Protein AF-Q5P823-F1 (afdb_monomer_lite)

Secondary structure (DSSP, 8-state):
-PPPPPTTTHHHHHHHHTT-HHHHHHHHHHHHHHHHHHHHHHHHHHHHHHHHHHHHHHHHHHHHHHT--S---TTEEEHHHHHHHHHHHHHHTTSSS-TT----HHHHHHHHHHHHHHHHHHHHHHHHHHHHTTSS-EEETTT--B-TT-----HHHHHHHHHHH-S-TTSHHHHHHHHHHHHHHHHHHHHT-SS-TTEEEEHHHHHHHHHHTTSS-TTHHHHHHHHHHHHHHHHHHHHHHTTS--GGGS-----------------------PPPP-HHHHHHHHHHHHHHHTT--GGGPPPPPTTSPPHHHHHHHHS-S-HHHHHHHHHHHHHHTSS---

Foldseek 3Di:
DDDDDDPPVVPVVVVVCVVCVPVVVVVVVVVVVVVVVVVVVVVVVVLVVVLVVLVVVLVVLLLVLLPPVPPQDVQKAFPSNLLQLLLLVQLPVVPPDDPPPPDDPSVNSVSSSLSSLVSSLVSQVVVVVCCQVPLFFKAFRPPRDTPNDPPAPDSVVVVVLNVLQPDDCPDPVNVVSVVVSVVVVVCVVVVQNGRHSRIMTRNQSVQVSCVVVVSDHRCPSVVSSVVSNVVNVVVVVVVVVVVDDDPVVPDDDDDDDDDDDDDDDDDDPDDPPPDDPDVLVVLLVLLVVLCVVVVHDQLDFDDDPPPDDGSLRVSVVVDPDDPVSSVVSVVVCCVVSVGDDD

Organism: Aromatoleum aromaticum (strain DSM 19018 / LMG 30748 / EbN1) (NCBI:txid76114)

Structure (mmCIF, N/CA/C/O backbone):
data_AF-Q5P823-F1
#
_entry.id   AF-Q5P823-F1
#
loop_
_atom_site.group_PDB
_atom_site.id
_atom_site.type_symbol
_atom_site.label_atom_id
_atom_site.label_alt_id
_atom_site.label_comp_id
_atom_site.label_asym_id
_atom_site.label_entity_id
_atom_site.label_seq_id
_atom_site.pdbx_PDB_ins_code
_atom_site.Cartn_x
_atom_site.Cartn_y
_atom_site.Cartn_z
_atom_site.occupancy
_atom_site.B_iso_or_equiv
_atom_site.auth_seq_id
_atom_site.auth_comp_id
_atom_site.auth_asym_id
_atom_site.auth_atom_id
_atom_site.pdbx_PDB_model_num
ATOM 1 N N . MET A 1 1 ? 28.200 -7.682 -24.062 1.00 33.81 1 MET A N 1
ATOM 2 C CA . MET A 1 1 ? 29.613 -7.667 -23.623 1.00 33.81 1 MET A CA 1
ATOM 3 C C . MET A 1 1 ? 30.456 -7.112 -24.766 1.00 33.81 1 MET A C 1
ATOM 5 O O . MET A 1 1 ? 30.566 -7.806 -25.773 1.00 33.81 1 MET A O 1
ATOM 9 N N . PRO A 1 2 ? 30.967 -5.871 -24.697 1.00 38.41 2 PRO A N 1
ATOM 10 C CA . PRO A 1 2 ? 31.818 -5.330 -25.754 1.00 38.41 2 PRO A CA 1
ATOM 11 C C . PRO A 1 2 ? 33.203 -5.994 -25.708 1.00 38.41 2 PRO A C 1
ATOM 13 O O . PRO A 1 2 ? 33.734 -6.257 -24.629 1.00 38.41 2 PRO A O 1
ATOM 16 N N . ARG A 1 3 ? 33.775 -6.304 -26.879 1.00 45.69 3 ARG A N 1
ATOM 17 C CA . ARG A 1 3 ? 35.123 -6.882 -27.011 1.00 45.69 3 ARG A CA 1
ATOM 18 C C . ARG A 1 3 ? 36.178 -5.815 -26.699 1.00 45.69 3 ARG A C 1
ATOM 20 O O . ARG A 1 3 ? 36.133 -4.736 -27.277 1.00 45.69 3 ARG A O 1
ATOM 27 N N . LEU A 1 4 ? 37.132 -6.139 -25.824 1.00 37.84 4 LEU A N 1
ATOM 28 C CA . LEU A 1 4 ? 38.280 -5.275 -25.529 1.00 37.84 4 LEU A CA 1
ATOM 29 C C . LEU A 1 4 ? 39.203 -5.148 -26.764 1.00 37.84 4 LEU A C 1
ATOM 31 O O . LEU A 1 4 ? 39.447 -6.158 -27.436 1.00 37.84 4 LEU A O 1
ATOM 35 N N . PRO A 1 5 ? 39.726 -3.945 -27.067 1.00 43.25 5 PRO A N 1
ATOM 36 C CA . PRO A 1 5 ? 40.588 -3.711 -28.225 1.00 43.25 5 PRO A CA 1
ATOM 37 C C . PRO A 1 5 ? 41.956 -4.404 -28.096 1.00 43.25 5 PRO A C 1
ATOM 39 O O . PRO A 1 5 ? 42.478 -4.636 -27.002 1.00 43.25 5 PRO A O 1
ATOM 42 N N . ARG A 1 6 ? 42.539 -4.779 -29.245 1.00 55.12 6 ARG A N 1
ATOM 43 C CA . ARG A 1 6 ? 43.787 -5.555 -29.332 1.00 55.12 6 ARG A CA 1
ATOM 44 C C . ARG A 1 6 ? 45.011 -4.679 -29.039 1.00 55.12 6 ARG A C 1
ATOM 46 O O . ARG A 1 6 ? 45.173 -3.593 -29.580 1.00 55.12 6 ARG A O 1
ATOM 53 N N . ARG A 1 7 ? 45.956 -5.240 -28.275 1.00 51.31 7 ARG A N 1
ATOM 54 C CA . ARG A 1 7 ? 47.194 -4.633 -27.729 1.00 51.31 7 ARG A CA 1
ATOM 55 C C . ARG A 1 7 ? 48.117 -3.883 -28.721 1.00 51.31 7 ARG A C 1
ATOM 57 O O . ARG A 1 7 ? 49.042 -3.221 -28.265 1.00 51.31 7 ARG A O 1
ATOM 64 N N . ARG A 1 8 ? 47.916 -3.987 -30.043 1.00 53.91 8 ARG A N 1
ATOM 65 C CA . ARG A 1 8 ? 48.717 -3.277 -31.063 1.00 53.91 8 ARG A CA 1
ATOM 66 C C . ARG A 1 8 ? 48.214 -1.857 -31.359 1.00 53.91 8 ARG A C 1
ATOM 68 O O . ARG A 1 8 ? 49.040 -1.027 -31.710 1.00 53.91 8 ARG A O 1
ATOM 75 N N . GLU A 1 9 ? 46.932 -1.556 -31.143 1.00 53.69 9 GLU A N 1
ATOM 76 C CA . GLU A 1 9 ? 46.367 -0.218 -31.416 1.00 53.69 9 GLU A CA 1
ATOM 77 C C . GLU A 1 9 ? 46.770 0.830 -30.365 1.00 53.69 9 GLU A C 1
ATOM 79 O O . GLU A 1 9 ? 46.881 2.006 -30.684 1.00 53.69 9 GLU A O 1
ATOM 84 N N . ASN A 1 10 ? 47.122 0.419 -29.140 1.00 53.06 10 ASN A N 1
ATOM 85 C CA . ASN A 1 10 ? 47.516 1.355 -28.075 1.00 53.06 10 ASN A CA 1
ATOM 86 C C . ASN A 1 10 ? 48.902 2.003 -28.261 1.00 53.06 10 ASN A C 1
ATOM 88 O O . ASN A 1 10 ? 49.221 2.959 -27.552 1.00 53.06 10 ASN A O 1
ATOM 92 N N . ARG A 1 11 ? 49.756 1.496 -29.165 1.00 54.56 11 ARG A N 1
ATOM 93 C CA . ARG A 1 11 ? 51.135 2.005 -29.308 1.00 54.56 11 ARG A CA 1
ATOM 94 C C . ARG A 1 11 ? 51.203 3.296 -30.135 1.00 54.56 11 ARG A C 1
ATOM 96 O O . ARG A 1 11 ? 52.001 4.178 -29.815 1.00 54.56 11 ARG A O 1
ATOM 103 N N . ASP A 1 12 ? 50.329 3.447 -31.127 1.00 59.66 12 ASP A N 1
ATOM 104 C CA . ASP A 1 12 ? 50.271 4.664 -31.948 1.00 59.66 12 ASP A CA 1
ATOM 105 C C . ASP A 1 12 ? 49.578 5.816 -31.208 1.00 59.66 12 ASP A C 1
ATOM 107 O O . ASP A 1 12 ? 50.020 6.961 -31.307 1.00 59.66 12 ASP A O 1
ATOM 111 N N . THR A 1 13 ? 48.587 5.521 -30.360 1.00 58.50 13 THR A N 1
ATOM 112 C CA . THR A 1 13 ? 47.908 6.517 -29.511 1.00 58.50 13 THR A CA 1
ATOM 113 C C . THR A 1 13 ? 48.870 7.167 -28.515 1.00 58.50 13 THR A C 1
ATOM 115 O O . THR A 1 13 ? 48.886 8.389 -28.376 1.00 58.50 13 THR A O 1
ATOM 118 N N . PHE A 1 14 ? 49.747 6.375 -27.886 1.00 55.97 14 PHE A N 1
ATOM 119 C CA . PHE A 1 14 ? 50.758 6.891 -26.952 1.00 55.97 14 PHE A CA 1
ATOM 120 C C . PHE A 1 14 ? 51.805 7.783 -27.634 1.00 55.97 14 PHE A C 1
ATOM 122 O O . PHE A 1 14 ? 52.243 8.777 -27.058 1.00 55.97 14 PHE A O 1
ATOM 129 N N . THR A 1 15 ? 52.184 7.467 -28.875 1.00 60.16 15 THR A N 1
ATOM 130 C CA . THR A 1 15 ? 53.177 8.256 -29.625 1.00 60.16 15 THR A CA 1
ATOM 131 C C . THR A 1 15 ? 52.585 9.579 -30.133 1.00 60.16 15 THR A C 1
ATOM 133 O O . THR A 1 15 ? 53.301 10.575 -30.247 1.00 60.16 15 THR A O 1
ATOM 136 N N . ARG A 1 16 ? 51.270 9.619 -30.392 1.00 59.78 16 ARG A N 1
ATOM 137 C CA . ARG A 1 16 ? 50.535 10.832 -30.788 1.00 59.78 16 ARG A CA 1
ATOM 138 C C . ARG A 1 16 ? 50.319 11.789 -29.610 1.00 59.78 16 ARG A C 1
ATOM 140 O O . ARG A 1 16 ? 50.606 12.975 -29.739 1.00 59.78 16 ARG A O 1
ATOM 147 N N . LEU A 1 17 ? 49.924 11.262 -28.447 1.00 52.03 17 LEU A N 1
ATOM 148 C CA . LEU A 1 17 ? 49.714 12.042 -27.217 1.00 52.03 17 LEU A CA 1
ATOM 149 C C . LEU A 1 17 ? 51.003 12.699 -26.693 1.00 52.03 17 LEU A C 1
ATOM 151 O O . LEU A 1 17 ? 50.957 13.797 -26.147 1.00 52.03 17 LEU A O 1
ATOM 155 N N . ALA A 1 18 ? 52.166 12.082 -26.924 1.00 58.84 18 ALA A N 1
ATOM 156 C CA . ALA A 1 18 ? 53.458 12.653 -26.539 1.00 58.84 18 ALA A CA 1
ATOM 157 C C . ALA A 1 18 ? 53.873 13.894 -27.362 1.00 58.84 18 ALA A C 1
ATOM 159 O O . ALA A 1 18 ? 54.737 14.647 -26.919 1.00 58.84 18 ALA A O 1
ATOM 160 N N . ARG A 1 19 ? 53.283 14.128 -28.548 1.00 70.38 19 ARG A N 1
ATOM 161 C CA . ARG A 1 19 ? 53.617 15.284 -29.411 1.00 70.38 19 ARG A CA 1
ATOM 162 C C . ARG A 1 19 ? 52.750 16.517 -29.152 1.00 70.38 19 ARG A C 1
ATOM 164 O O . ARG A 1 19 ? 53.197 17.625 -29.433 1.00 70.38 19 ARG A O 1
ATOM 171 N N . HIS A 1 20 ? 51.557 16.340 -28.584 1.00 61.81 20 HIS A N 1
ATOM 172 C CA . HIS A 1 20 ? 50.611 17.424 -28.308 1.00 61.81 20 HIS A CA 1
ATOM 173 C C . HIS A 1 20 ? 49.981 17.252 -26.913 1.00 61.81 20 HIS A C 1
ATOM 175 O O . HIS A 1 20 ? 48.804 16.908 -26.799 1.00 61.81 20 HIS A O 1
ATOM 181 N N . PRO A 1 21 ? 50.738 17.506 -25.827 1.00 67.00 21 PRO A N 1
ATOM 182 C CA . PRO A 1 21 ? 50.255 17.309 -24.455 1.00 67.00 21 PRO A CA 1
ATOM 183 C C . PRO A 1 21 ? 48.996 18.136 -24.131 1.00 67.00 21 PRO A C 1
ATOM 185 O O . PRO A 1 21 ? 48.171 17.719 -23.322 1.00 67.00 21 PRO A O 1
ATOM 188 N N . ASN A 1 22 ? 48.802 19.268 -24.816 1.00 73.06 22 ASN A N 1
ATOM 189 C CA . ASN A 1 22 ? 47.615 20.111 -24.665 1.00 73.06 22 ASN A CA 1
ATOM 190 C C . ASN A 1 22 ? 46.355 19.537 -25.341 1.00 73.06 22 ASN A C 1
ATOM 192 O O . ASN A 1 22 ? 45.251 19.829 -24.889 1.00 73.06 22 ASN A O 1
ATOM 196 N N . GLU A 1 23 ? 46.490 18.730 -26.400 1.00 71.38 23 GLU A N 1
ATOM 197 C CA . GLU A 1 23 ? 45.343 18.072 -27.048 1.00 71.38 23 GLU A CA 1
ATOM 198 C C . GLU A 1 23 ? 44.860 16.886 -26.212 1.00 71.38 23 GLU A C 1
ATOM 200 O O . GLU A 1 23 ? 43.668 16.787 -25.935 1.00 71.38 23 GLU A O 1
ATOM 205 N N . GLY A 1 24 ? 45.784 16.077 -25.681 1.00 72.06 24 GLY A N 1
ATOM 206 C CA . GLY A 1 24 ? 45.443 14.984 -24.765 1.00 72.06 24 GLY A CA 1
ATOM 207 C C . GLY A 1 24 ? 44.767 15.455 -23.473 1.00 72.06 24 GLY A C 1
ATOM 208 O O . GLY A 1 24 ? 43.851 14.803 -22.977 1.00 72.06 24 GLY A O 1
ATOM 209 N N . ALA A 1 25 ? 45.168 16.619 -22.947 1.00 74.88 25 ALA A N 1
ATOM 210 C CA . ALA A 1 25 ? 44.507 17.226 -21.792 1.00 74.88 25 ALA A CA 1
ATOM 211 C C . ALA A 1 25 ? 43.066 17.674 -22.105 1.00 74.88 25 ALA A C 1
ATOM 213 O O . ALA A 1 25 ? 42.182 17.506 -21.267 1.00 74.88 25 ALA A O 1
ATOM 214 N N . ARG A 1 26 ? 42.811 18.206 -23.310 1.00 79.88 26 ARG A N 1
ATOM 215 C CA . ARG A 1 26 ? 41.462 18.601 -23.751 1.00 79.88 26 ARG A CA 1
ATOM 216 C C . ARG A 1 26 ? 40.564 17.397 -24.015 1.00 79.88 26 ARG A C 1
ATOM 218 O O . ARG A 1 26 ? 39.423 17.403 -23.570 1.00 79.88 26 ARG A O 1
ATOM 225 N N . GLU A 1 27 ? 41.077 16.365 -24.681 1.00 80.25 27 GLU A N 1
ATOM 226 C CA . GLU A 1 27 ? 40.339 15.116 -24.907 1.00 80.25 27 GLU A CA 1
ATOM 227 C C . GLU A 1 27 ? 40.008 14.415 -23.583 1.00 80.25 27 GLU A C 1
ATOM 229 O O . GLU A 1 27 ? 38.890 13.941 -23.397 1.00 80.25 27 GLU A O 1
ATOM 234 N N . GLY A 1 28 ? 40.945 14.410 -22.628 1.00 82.25 28 GLY A N 1
ATOM 235 C CA . GLY A 1 28 ? 40.714 13.874 -21.286 1.00 82.25 28 GLY A CA 1
ATOM 236 C C . GLY A 1 28 ? 39.667 14.660 -20.491 1.00 82.25 28 GLY A C 1
ATOM 237 O O . GLY A 1 28 ? 38.830 14.051 -19.827 1.00 82.25 28 GLY A O 1
ATOM 238 N N . ALA A 1 29 ? 39.682 15.995 -20.579 1.00 81.44 29 ALA A N 1
ATOM 239 C CA . ALA A 1 29 ? 38.675 16.845 -19.942 1.00 81.44 29 ALA A CA 1
ATOM 240 C C . ALA A 1 29 ? 37.279 16.612 -20.540 1.00 81.44 29 ALA A C 1
ATOM 242 O O . ALA A 1 29 ? 36.337 16.360 -19.795 1.00 81.44 29 ALA A O 1
ATOM 243 N N . GLN A 1 30 ? 37.167 16.583 -21.873 1.00 86.75 30 GLN A N 1
ATOM 244 C CA . GLN A 1 30 ? 35.899 16.309 -22.553 1.00 86.75 30 GLN A CA 1
ATOM 245 C C . GLN A 1 30 ? 35.359 14.914 -22.209 1.00 86.75 30 GLN A C 1
ATOM 247 O O . GLN A 1 30 ? 34.181 14.771 -21.905 1.00 86.75 30 GLN A O 1
ATOM 252 N N . ALA A 1 31 ? 36.216 13.889 -22.187 1.00 81.75 31 ALA A N 1
ATOM 253 C CA . ALA A 1 31 ? 35.803 12.535 -21.824 1.00 81.75 31 ALA A CA 1
ATOM 254 C C . ALA A 1 31 ? 35.311 12.435 -20.367 1.00 81.75 31 ALA A C 1
ATOM 256 O O . ALA A 1 31 ? 34.397 11.661 -20.079 1.00 81.75 31 ALA A O 1
ATOM 257 N N . MET A 1 32 ? 35.902 13.209 -19.448 1.00 78.38 32 MET A N 1
ATOM 258 C CA . MET A 1 32 ? 35.444 13.287 -18.059 1.00 78.38 32 MET A CA 1
ATOM 259 C C . MET A 1 32 ? 34.087 13.993 -17.953 1.00 78.38 32 MET A C 1
ATOM 261 O O . MET A 1 32 ? 33.205 13.499 -17.251 1.00 78.38 32 MET A O 1
ATOM 265 N N . ASP A 1 33 ? 33.895 15.096 -18.679 1.00 85.50 33 ASP A N 1
ATOM 266 C CA . ASP A 1 33 ? 32.622 15.822 -18.724 1.00 85.50 33 ASP A CA 1
ATOM 267 C C . ASP A 1 33 ? 31.504 14.962 -19.334 1.00 85.50 33 ASP A C 1
ATOM 269 O O . ASP A 1 33 ? 30.407 14.879 -18.776 1.00 85.50 33 ASP A O 1
ATOM 273 N N . ASP A 1 34 ? 31.793 14.243 -20.422 1.00 83.31 34 ASP A N 1
ATOM 274 C CA . ASP A 1 34 ? 30.856 13.317 -21.064 1.00 83.31 34 ASP A CA 1
ATOM 275 C C . ASP A 1 34 ? 30.477 12.163 -20.123 1.00 83.31 34 ASP A C 1
ATOM 277 O O . ASP A 1 34 ? 29.299 11.814 -19.996 1.00 83.31 34 ASP A O 1
ATOM 281 N N . PHE A 1 35 ? 31.457 11.592 -19.411 1.00 78.25 35 PHE A N 1
ATOM 282 C CA . PHE A 1 35 ? 31.212 10.559 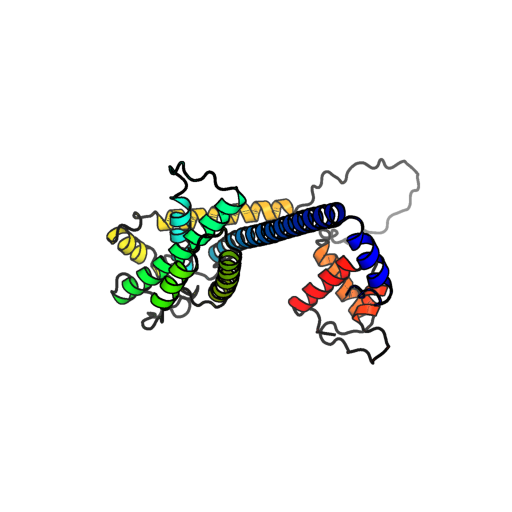-18.404 1.00 78.25 35 PHE A CA 1
ATOM 283 C C . PHE A 1 35 ? 30.344 11.083 -17.255 1.00 78.25 35 PHE A C 1
ATOM 285 O O . PHE A 1 35 ? 29.376 10.426 -16.864 1.00 78.25 35 PHE A O 1
ATOM 292 N N . GLN A 1 36 ? 30.652 12.272 -16.735 1.00 71.31 36 GLN A N 1
ATOM 293 C CA . GLN A 1 36 ? 29.891 12.893 -15.655 1.00 71.31 36 GLN A CA 1
ATOM 294 C C . GLN A 1 36 ? 28.453 13.209 -16.093 1.00 71.31 36 GLN A C 1
ATOM 296 O O . GLN A 1 36 ? 27.510 12.981 -15.333 1.00 71.31 36 GLN A O 1
ATOM 301 N N . SER A 1 37 ? 28.272 13.674 -17.331 1.00 79.44 37 SER A N 1
ATOM 302 C CA . SER A 1 37 ? 26.963 13.922 -17.940 1.00 79.44 37 SER A CA 1
ATOM 303 C C . SER A 1 37 ? 26.144 12.632 -18.074 1.00 79.44 37 SER A C 1
ATOM 305 O O . SER A 1 37 ? 24.999 12.569 -17.618 1.00 79.44 37 SER A O 1
ATOM 307 N N . ALA A 1 38 ? 26.748 11.558 -18.594 1.00 73.88 38 ALA A N 1
ATOM 308 C CA . ALA A 1 38 ? 26.100 10.252 -18.709 1.00 73.88 38 ALA A CA 1
ATOM 309 C C . ALA A 1 38 ? 25.736 9.653 -17.338 1.00 73.88 38 ALA A C 1
ATOM 311 O O . ALA A 1 38 ? 24.650 9.091 -17.169 1.00 73.88 38 ALA A O 1
ATOM 312 N N . LEU A 1 39 ? 26.615 9.805 -16.341 1.00 64.50 39 LEU A N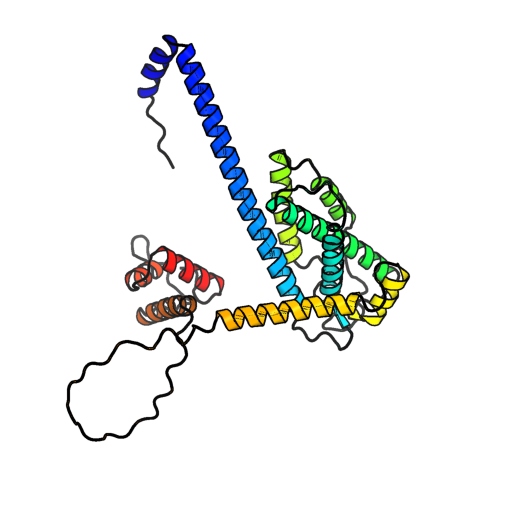 1
ATOM 313 C CA . LEU A 1 39 ? 26.360 9.374 -14.968 1.00 64.50 39 LEU A CA 1
ATOM 314 C C . LEU A 1 39 ? 25.169 10.125 -14.357 1.00 64.50 39 LEU A C 1
ATOM 316 O O . LEU A 1 39 ? 24.295 9.497 -13.758 1.00 64.50 39 LEU A O 1
ATOM 320 N N . ASN A 1 40 ? 25.101 11.446 -14.539 1.00 66.81 40 ASN A N 1
ATOM 321 C CA . ASN A 1 40 ? 23.981 12.258 -14.064 1.00 66.81 40 ASN A CA 1
ATOM 322 C C . ASN A 1 40 ? 22.659 11.841 -14.732 1.00 66.81 40 ASN A C 1
ATOM 324 O O . ASN A 1 40 ? 21.675 11.611 -14.033 1.00 66.81 40 ASN A O 1
ATOM 328 N N . ALA A 1 41 ? 22.649 11.616 -16.050 1.00 72.06 41 ALA A N 1
ATOM 329 C CA . ALA A 1 41 ? 21.459 11.148 -16.769 1.00 72.06 41 ALA A CA 1
ATOM 330 C C . ALA A 1 41 ? 20.967 9.767 -16.285 1.00 72.06 41 ALA A C 1
ATOM 332 O O . ALA A 1 41 ? 19.760 9.531 -16.149 1.00 72.06 41 ALA A O 1
ATOM 333 N N . ALA A 1 42 ? 21.889 8.848 -15.977 1.00 57.75 42 ALA A N 1
ATOM 334 C CA . ALA A 1 42 ? 21.548 7.546 -15.404 1.00 57.75 42 ALA A CA 1
ATOM 335 C C . ALA A 1 42 ? 20.966 7.676 -13.985 1.00 57.75 42 ALA A C 1
ATOM 337 O O . ALA A 1 42 ? 19.993 6.999 -13.648 1.00 57.75 42 ALA A O 1
ATOM 338 N N . ILE A 1 43 ? 21.530 8.570 -13.165 1.00 56.38 43 ILE A N 1
ATOM 339 C CA . ILE A 1 43 ? 21.009 8.907 -11.834 1.00 56.38 43 ILE A CA 1
ATOM 340 C C . ILE A 1 43 ? 19.589 9.471 -11.930 1.00 56.38 43 ILE A C 1
ATOM 342 O O . ILE A 1 43 ? 18.732 9.055 -11.150 1.00 56.38 43 ILE A O 1
ATOM 346 N N . ASP A 1 44 ? 19.323 10.364 -12.881 1.00 60.56 44 ASP A N 1
ATOM 347 C CA . ASP A 1 44 ? 18.000 10.962 -13.081 1.00 60.56 44 ASP A CA 1
ATOM 348 C C . ASP A 1 44 ? 16.970 9.936 -13.563 1.00 60.56 44 ASP A C 1
ATOM 350 O O . ASP A 1 44 ? 15.839 9.914 -13.071 1.00 60.56 44 ASP A O 1
ATOM 354 N N . THR A 1 45 ? 17.375 9.021 -14.447 1.00 64.25 45 THR A N 1
ATOM 355 C CA . THR A 1 45 ? 16.525 7.910 -14.908 1.00 64.25 45 THR A CA 1
ATOM 356 C C . THR A 1 45 ? 16.152 6.989 -13.748 1.00 64.25 45 THR A C 1
ATOM 358 O O . THR A 1 45 ? 14.970 6.778 -13.479 1.00 64.25 45 THR A O 1
ATOM 361 N N . MET A 1 46 ? 17.144 6.522 -12.977 1.00 55.00 46 MET A N 1
ATOM 362 C CA . MET A 1 46 ? 16.890 5.734 -11.764 1.00 55.00 46 MET A CA 1
ATOM 363 C C . MET A 1 46 ? 16.015 6.504 -10.774 1.00 55.00 46 MET A C 1
ATOM 365 O O . MET A 1 46 ? 15.169 5.927 -10.089 1.00 55.00 46 MET A O 1
ATOM 369 N N . ALA A 1 47 ? 16.201 7.821 -10.686 1.00 54.38 47 ALA A N 1
ATOM 370 C CA . ALA A 1 47 ? 15.420 8.636 -9.788 1.00 54.38 47 ALA A CA 1
ATOM 371 C C . ALA A 1 47 ? 13.939 8.716 -10.189 1.00 54.38 47 ALA A C 1
ATOM 373 O O . ALA A 1 47 ? 13.082 8.633 -9.299 1.00 54.38 47 ALA A O 1
ATOM 374 N N . ALA A 1 48 ? 13.655 8.844 -11.486 1.00 60.38 48 ALA A N 1
ATOM 375 C CA . ALA A 1 48 ? 12.313 8.820 -12.056 1.00 60.38 48 ALA A CA 1
ATOM 376 C C . ALA A 1 48 ? 11.646 7.443 -11.908 1.00 60.38 48 ALA A C 1
ATOM 378 O O . ALA A 1 48 ? 10.473 7.376 -11.538 1.00 60.38 48 ALA A O 1
ATOM 379 N N . ASP A 1 49 ? 12.393 6.353 -12.098 1.00 56.69 49 ASP A N 1
ATOM 380 C CA . ASP A 1 49 ? 11.890 4.989 -11.898 1.00 56.69 49 ASP A CA 1
ATOM 381 C C . ASP A 1 49 ? 11.501 4.738 -10.437 1.00 56.69 49 ASP A C 1
ATOM 383 O O . ASP A 1 49 ? 10.412 4.231 -10.157 1.00 56.69 49 ASP A O 1
ATOM 387 N N . ILE A 1 50 ? 12.345 5.163 -9.487 1.00 54.41 50 ILE A N 1
ATOM 388 C CA . ILE A 1 50 ? 12.032 5.106 -8.051 1.00 54.41 50 ILE A CA 1
ATOM 389 C C . ILE A 1 50 ? 10.791 5.949 -7.739 1.00 54.41 50 ILE A C 1
ATOM 391 O O . ILE A 1 50 ? 9.932 5.508 -6.980 1.00 54.41 50 ILE A O 1
ATOM 395 N N . ASP A 1 51 ? 10.663 7.146 -8.315 1.00 58.72 51 ASP A N 1
ATOM 396 C CA . ASP A 1 51 ? 9.494 8.006 -8.099 1.00 58.72 51 ASP A CA 1
ATOM 397 C C . ASP A 1 51 ? 8.203 7.364 -8.631 1.00 58.72 51 ASP A C 1
ATOM 399 O O . ASP A 1 51 ? 7.189 7.314 -7.931 1.00 58.72 51 ASP A O 1
ATOM 403 N N . MET A 1 52 ? 8.248 6.798 -9.837 1.00 64.00 52 MET A N 1
ATOM 404 C CA . MET A 1 52 ? 7.122 6.080 -10.427 1.00 64.00 52 MET A CA 1
ATOM 405 C C . MET A 1 52 ? 6.749 4.846 -9.602 1.00 64.00 52 MET A C 1
ATOM 407 O O . MET A 1 52 ? 5.562 4.600 -9.372 1.00 64.00 52 MET A O 1
ATOM 411 N N . ALA A 1 53 ? 7.746 4.108 -9.107 1.00 58.38 53 ALA A N 1
ATOM 412 C CA . ALA A 1 53 ? 7.546 2.985 -8.204 1.00 58.38 53 ALA A CA 1
ATOM 413 C C . ALA A 1 53 ? 6.905 3.439 -6.887 1.00 58.38 53 ALA A C 1
ATOM 415 O O . ALA A 1 53 ? 5.924 2.834 -6.474 1.00 58.38 53 ALA A O 1
ATOM 416 N N . CYS A 1 54 ? 7.368 4.529 -6.267 1.00 59.31 54 CYS A N 1
ATOM 417 C CA . CYS A 1 54 ? 6.782 5.087 -5.044 1.00 59.31 54 CYS A CA 1
ATOM 418 C C . CYS A 1 54 ? 5.341 5.571 -5.252 1.00 59.31 54 CYS A C 1
ATOM 420 O O . CYS A 1 54 ? 4.475 5.268 -4.435 1.00 59.31 54 CYS A O 1
ATOM 422 N N . LYS A 1 55 ? 5.051 6.278 -6.352 1.00 67.62 55 LYS A N 1
ATOM 423 C CA . LYS A 1 55 ? 3.690 6.720 -6.708 1.00 67.62 55 LYS A CA 1
ATOM 424 C C . LYS A 1 55 ? 2.755 5.538 -6.918 1.00 67.62 55 LYS A C 1
ATOM 426 O O . LYS A 1 55 ? 1.641 5.538 -6.397 1.00 67.62 55 LYS A O 1
ATOM 431 N N . ARG A 1 56 ? 3.211 4.530 -7.667 1.00 69.69 56 ARG A N 1
ATOM 432 C CA . ARG A 1 56 ? 2.461 3.291 -7.872 1.00 69.69 56 ARG A CA 1
ATOM 433 C C . ARG A 1 56 ? 2.258 2.575 -6.542 1.00 69.69 56 ARG A C 1
ATOM 435 O O . ARG A 1 56 ? 1.139 2.231 -6.227 1.00 69.69 56 ARG A O 1
ATOM 442 N N . ARG A 1 57 ? 3.288 2.465 -5.704 1.00 64.69 57 ARG A N 1
ATOM 443 C CA . ARG A 1 57 ? 3.221 1.808 -4.394 1.00 64.69 57 ARG A CA 1
ATOM 444 C C . ARG A 1 57 ? 2.280 2.517 -3.427 1.00 64.69 57 ARG A C 1
ATOM 446 O O . ARG A 1 57 ? 1.532 1.839 -2.742 1.00 64.69 57 ARG A O 1
ATOM 453 N N . LEU A 1 58 ? 2.298 3.848 -3.353 1.00 65.69 58 LEU A N 1
ATOM 454 C CA . LEU A 1 58 ? 1.352 4.615 -2.537 1.00 65.69 58 LEU A CA 1
ATOM 455 C C . LEU A 1 58 ? -0.078 4.396 -3.016 1.00 65.69 58 LEU A C 1
ATOM 457 O O . LEU A 1 58 ? -0.957 4.148 -2.198 1.00 65.69 58 LEU A O 1
ATOM 461 N N . ARG A 1 59 ? -0.288 4.425 -4.336 1.00 72.12 59 ARG A N 1
ATOM 462 C CA . ARG A 1 59 ? -1.579 4.116 -4.954 1.00 72.12 59 ARG A CA 1
ATOM 463 C C . ARG A 1 59 ? -2.022 2.685 -4.640 1.00 72.12 59 ARG A C 1
ATOM 465 O O . ARG A 1 59 ? -3.142 2.503 -4.187 1.00 72.12 59 ARG A O 1
ATOM 472 N N . ASP A 1 60 ? -1.139 1.706 -4.805 1.00 68.06 60 ASP A N 1
ATOM 473 C CA . ASP A 1 60 ? -1.394 0.283 -4.563 1.00 68.06 60 ASP A CA 1
ATOM 474 C C . ASP A 1 60 ? -1.609 -0.003 -3.072 1.00 68.06 60 ASP A C 1
ATOM 476 O O . ASP A 1 60 ? -2.447 -0.816 -2.710 1.00 68.06 60 ASP A O 1
ATOM 480 N N . THR A 1 61 ? -0.881 0.678 -2.184 1.00 65.44 61 THR A N 1
ATOM 481 C CA . THR A 1 61 ? -1.043 0.566 -0.725 1.00 65.44 61 THR A CA 1
ATOM 482 C C . THR A 1 61 ? -2.385 1.154 -0.313 1.00 65.44 61 THR A C 1
ATOM 484 O O . THR A 1 61 ? -3.130 0.499 0.407 1.00 65.44 61 THR A O 1
ATOM 487 N N . LYS A 1 62 ? -2.736 2.333 -0.839 1.00 68.06 62 LYS A N 1
ATOM 488 C CA . LYS A 1 62 ? -4.058 2.939 -0.657 1.00 68.06 62 LYS A CA 1
ATOM 489 C C . LYS A 1 62 ? -5.168 2.020 -1.178 1.00 68.06 62 LYS A C 1
ATOM 491 O O . LYS A 1 62 ? -6.162 1.825 -0.490 1.00 68.06 62 LYS A O 1
ATOM 496 N N . TRP A 1 63 ? -4.959 1.382 -2.332 1.00 68.19 63 TRP A N 1
ATOM 497 C CA . TRP A 1 63 ? -5.848 0.359 -2.894 1.00 68.19 63 TRP A CA 1
ATOM 498 C C . TRP A 1 63 ? -5.998 -0.854 -1.981 1.00 68.19 63 TRP A C 1
ATOM 500 O O . TRP A 1 63 ? -7.113 -1.201 -1.626 1.00 68.19 63 TRP A O 1
ATOM 510 N N . ASN A 1 64 ? -4.895 -1.479 -1.573 1.00 65.69 64 ASN A N 1
ATOM 511 C CA . ASN A 1 64 ? -4.905 -2.687 -0.748 1.00 65.69 64 ASN A CA 1
ATOM 512 C C . ASN A 1 64 ? -5.538 -2.454 0.630 1.00 65.69 64 ASN A C 1
ATOM 514 O O . ASN A 1 64 ? -6.069 -3.388 1.216 1.00 65.69 64 ASN A O 1
ATOM 518 N N . LEU A 1 65 ? -5.483 -1.222 1.139 1.00 64.50 65 LEU A N 1
ATOM 519 C CA . LEU A 1 65 ? -6.055 -0.840 2.431 1.00 64.50 65 LEU A CA 1
ATOM 520 C C . LEU A 1 65 ? -7.521 -0.419 2.338 1.00 64.50 65 LEU A C 1
ATOM 522 O O . LEU A 1 65 ? -8.278 -0.670 3.270 1.00 64.50 65 LEU A O 1
ATOM 526 N N . ALA A 1 66 ? -7.938 0.176 1.219 1.00 61.38 66 ALA A N 1
ATOM 527 C CA . ALA A 1 66 ? -9.354 0.368 0.908 1.00 61.38 66 ALA A CA 1
ATOM 528 C C . ALA A 1 66 ? -10.056 -0.968 0.584 1.00 61.38 66 ALA A C 1
ATOM 530 O O . ALA A 1 66 ? -11.254 -1.114 0.797 1.00 61.38 66 ALA A O 1
ATOM 531 N N . LEU A 1 67 ? -9.296 -1.955 0.096 1.00 60.72 67 LEU A N 1
ATOM 532 C CA . LEU A 1 67 ? -9.746 -3.290 -0.303 1.00 60.72 67 LEU A CA 1
ATOM 533 C C . LEU A 1 67 ? -9.736 -4.334 0.813 1.00 60.72 67 LEU A C 1
ATOM 535 O O . LEU A 1 67 ? -9.825 -5.518 0.484 1.00 60.72 67 LEU A O 1
ATOM 539 N N . GLU A 1 68 ? -9.640 -3.975 2.094 1.00 64.81 68 GLU A N 1
ATOM 540 C CA . GLU A 1 68 ? -9.970 -4.938 3.154 1.00 64.81 68 GLU A CA 1
ATOM 541 C C . GLU A 1 68 ? -11.459 -5.308 3.027 1.00 64.81 68 GLU A C 1
ATOM 543 O O . GLU A 1 68 ? -12.344 -4.714 3.630 1.00 64.81 68 GLU A O 1
ATOM 548 N N . ARG A 1 69 ? -11.710 -6.264 2.127 1.00 56.00 69 ARG A N 1
ATOM 549 C CA . ARG A 1 69 ? -12.991 -6.863 1.754 1.00 56.00 69 ARG A CA 1
ATOM 550 C C . ARG A 1 69 ? -13.428 -7.896 2.775 1.00 56.00 69 ARG A C 1
ATOM 552 O O . ARG A 1 69 ? -14.529 -8.429 2.658 1.00 56.00 69 ARG A O 1
ATOM 559 N N . GLU A 1 70 ? -12.551 -8.229 3.719 1.00 54.47 70 GLU A N 1
ATOM 560 C CA . GLU A 1 70 ? -12.947 -9.076 4.823 1.00 54.47 70 GLU A CA 1
ATOM 561 C C . GLU A 1 70 ? -14.033 -8.349 5.611 1.00 54.47 70 GLU A C 1
ATOM 563 O O . GLU A 1 70 ? -13.920 -7.141 5.834 1.00 54.47 70 GLU A O 1
ATOM 568 N N . PRO A 1 71 ? -15.119 -9.043 5.979 1.00 53.38 71 PRO A N 1
ATOM 569 C CA . PRO A 1 71 ? -16.188 -8.449 6.753 1.00 53.38 71 PRO A CA 1
ATOM 570 C C . PRO A 1 71 ? -15.639 -8.062 8.127 1.00 53.38 71 PRO A C 1
ATOM 572 O O . PRO A 1 71 ? -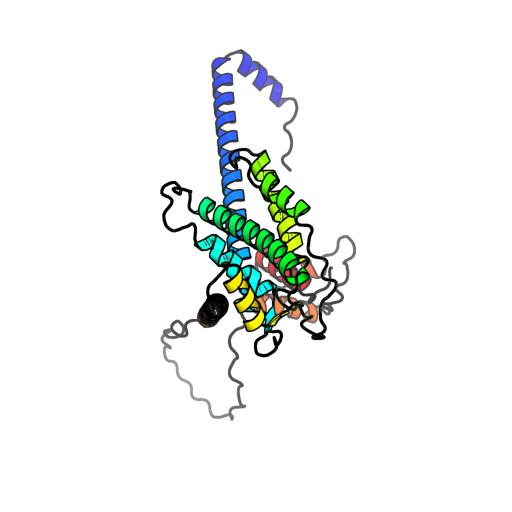15.699 -8.832 9.085 1.00 53.38 71 PRO A O 1
ATOM 575 N N . CYS A 1 72 ? -15.110 -6.845 8.234 1.00 57.44 72 CYS A N 1
ATOM 576 C CA . CYS A 1 72 ? -14.899 -6.209 9.515 1.00 57.44 72 CYS A CA 1
ATOM 577 C C . CYS A 1 72 ? -16.259 -6.167 10.211 1.00 57.44 72 CYS A C 1
ATOM 579 O O . CYS A 1 72 ? -17.287 -5.837 9.608 1.00 57.44 72 CYS A O 1
ATOM 581 N N . LEU A 1 73 ? -16.279 -6.547 11.486 1.00 65.06 73 LEU A N 1
ATOM 582 C CA . LEU A 1 73 ? -17.484 -6.456 12.299 1.00 65.06 73 LEU A CA 1
ATOM 583 C C . LEU A 1 73 ? -18.043 -5.038 12.212 1.00 65.06 73 LEU A C 1
ATOM 585 O O . LEU A 1 73 ? -17.287 -4.075 12.113 1.00 65.06 73 LEU A O 1
ATOM 589 N N . LYS A 1 74 ? -19.368 -4.896 12.277 1.00 79.69 74 LYS A N 1
ATOM 590 C CA . LYS A 1 74 ? -19.999 -3.575 12.300 1.00 79.69 74 LYS A CA 1
ATOM 591 C C . LYS A 1 74 ? -19.397 -2.755 13.450 1.00 79.69 74 LYS A C 1
ATOM 593 O O . LYS A 1 74 ? -19.577 -3.116 14.608 1.00 79.69 74 LYS A O 1
ATOM 598 N N . GLY A 1 75 ? -18.685 -1.679 13.114 1.00 83.88 75 GLY A N 1
ATOM 599 C CA . GLY A 1 75 ? -17.999 -0.810 14.077 1.00 83.88 75 GLY A CA 1
ATOM 600 C C . GLY A 1 75 ? -16.539 -1.169 14.382 1.00 83.88 75 GLY A C 1
ATOM 601 O O . GLY A 1 75 ? -15.872 -0.385 15.050 1.00 83.88 75 GLY A O 1
ATOM 602 N N . ALA A 1 76 ? -16.012 -2.286 13.876 1.00 90.06 76 ALA A N 1
ATOM 603 C CA . ALA A 1 76 ? -14.595 -2.623 13.974 1.00 90.06 76 ALA A CA 1
ATOM 604 C C . ALA A 1 76 ? -13.831 -2.184 12.720 1.00 90.06 76 ALA A C 1
ATOM 606 O O . ALA A 1 76 ? -14.352 -2.239 11.606 1.00 90.06 76 ALA A O 1
ATOM 607 N N . VAL A 1 77 ? -12.578 -1.779 12.900 1.00 89.81 77 VAL A N 1
ATOM 608 C CA . VAL A 1 77 ? -11.667 -1.405 11.812 1.00 89.81 77 VAL A CA 1
ATOM 609 C C . VAL A 1 77 ? -10.307 -2.030 12.086 1.00 89.81 77 VAL A C 1
ATOM 611 O O . VAL A 1 77 ? -9.887 -2.125 13.242 1.00 89.81 77 VAL A O 1
ATOM 614 N N . SER A 1 78 ? -9.607 -2.463 11.037 1.00 89.75 78 SER A N 1
ATOM 615 C CA . SER A 1 78 ? -8.238 -2.936 11.202 1.00 89.75 78 SER A CA 1
ATOM 616 C C . SER A 1 78 ? -7.326 -1.805 11.674 1.00 89.75 78 SER A C 1
ATOM 618 O O . SER A 1 78 ? -7.412 -0.650 11.234 1.00 89.75 78 SER A O 1
ATOM 620 N N . LEU A 1 79 ? -6.389 -2.142 12.553 1.00 88.00 79 LEU A N 1
ATOM 621 C CA . LEU A 1 79 ? -5.363 -1.192 12.975 1.00 88.00 79 LEU A CA 1
ATOM 622 C C . LEU A 1 79 ? -4.506 -0.739 11.793 1.00 88.00 79 LEU A C 1
ATOM 624 O O . LEU A 1 79 ? -4.087 0.417 11.740 1.00 88.00 79 LEU A O 1
ATOM 628 N N . ARG A 1 80 ? -4.331 -1.609 10.794 1.00 85.94 80 ARG A N 1
ATOM 629 C CA . ARG A 1 80 ? -3.655 -1.293 9.537 1.00 85.94 80 ARG A CA 1
ATOM 630 C C . ARG A 1 80 ? -4.289 -0.095 8.823 1.00 85.94 80 ARG A C 1
ATOM 632 O O . ARG A 1 80 ? -3.574 0.832 8.432 1.00 85.94 80 ARG A O 1
ATOM 639 N N . ARG A 1 81 ? -5.621 -0.082 8.679 1.00 87.44 81 ARG A N 1
ATOM 640 C CA . ARG A 1 81 ? -6.362 1.022 8.046 1.00 87.44 81 ARG A CA 1
ATOM 641 C C . ARG A 1 81 ? -6.256 2.314 8.846 1.00 87.44 81 ARG A C 1
ATOM 643 O O . ARG A 1 81 ? -6.025 3.370 8.257 1.00 87.44 81 ARG A O 1
ATOM 650 N N . ILE A 1 82 ? -6.360 2.231 10.171 1.00 89.50 82 ILE A N 1
ATOM 651 C CA . ILE A 1 82 ? -6.239 3.404 11.045 1.00 89.50 82 ILE A CA 1
ATOM 652 C C . ILE A 1 82 ? -4.839 4.022 10.950 1.00 89.50 82 ILE A C 1
ATOM 654 O O . ILE A 1 82 ? -4.711 5.224 10.711 1.00 89.50 82 ILE A O 1
ATOM 658 N N . VAL A 1 83 ? -3.785 3.207 11.064 1.00 88.06 83 VAL A N 1
ATOM 659 C CA . VAL A 1 83 ? -2.391 3.661 10.929 1.00 88.06 83 VAL A CA 1
ATOM 660 C C . VAL A 1 83 ? -2.175 4.336 9.581 1.00 88.06 83 VAL A C 1
ATOM 662 O O . VAL A 1 83 ? -1.559 5.398 9.520 1.00 88.06 83 VAL A O 1
ATOM 665 N N . HIS A 1 84 ? -2.711 3.767 8.503 1.00 85.50 84 HIS A N 1
ATOM 666 C CA . HIS A 1 84 ? -2.588 4.361 7.179 1.00 85.50 84 HIS A CA 1
ATOM 667 C C . HIS A 1 84 ? -3.289 5.712 7.060 1.00 85.50 84 HIS A C 1
ATOM 669 O O . HIS A 1 84 ? -2.677 6.666 6.581 1.00 85.50 84 HIS A O 1
ATOM 675 N N . ALA A 1 85 ? -4.539 5.814 7.518 1.00 88.56 85 ALA A N 1
ATOM 676 C CA . ALA A 1 85 ? -5.307 7.055 7.463 1.00 88.56 85 ALA A CA 1
ATOM 677 C C . ALA A 1 85 ? -4.608 8.185 8.238 1.00 88.56 85 ALA A C 1
ATOM 679 O O . ALA A 1 85 ? -4.466 9.304 7.737 1.00 88.56 85 ALA A O 1
ATOM 680 N N . LEU A 1 86 ? -4.098 7.876 9.433 1.00 89.44 86 LEU A N 1
ATOM 681 C CA . LEU A 1 86 ? -3.360 8.826 10.266 1.00 89.44 86 LEU A CA 1
ATOM 682 C C . LEU A 1 86 ? -1.980 9.171 9.684 1.00 89.44 86 LEU A C 1
ATOM 684 O O . LEU A 1 86 ? -1.542 10.320 9.767 1.00 89.44 86 LEU A O 1
ATOM 688 N N . ALA A 1 87 ? -1.297 8.215 9.054 1.00 88.12 87 ALA A N 1
ATOM 689 C CA . ALA A 1 87 ? -0.016 8.470 8.405 1.00 88.12 87 ALA A CA 1
ATOM 690 C C . ALA A 1 87 ? -0.158 9.327 7.139 1.00 88.12 87 ALA A C 1
ATOM 692 O O . ALA A 1 87 ? 0.679 10.199 6.899 1.00 88.12 87 ALA A O 1
ATOM 693 N N . LEU A 1 88 ? -1.215 9.120 6.344 1.00 86.12 88 LEU A N 1
ATOM 694 C CA . LEU A 1 88 ? -1.538 9.978 5.201 1.00 86.12 88 LEU A CA 1
ATOM 695 C C . LEU A 1 88 ? -1.800 11.414 5.659 1.00 86.12 88 LEU A C 1
ATOM 697 O O . LEU A 1 88 ? -1.168 12.333 5.142 1.00 86.12 88 LEU A O 1
ATOM 701 N N . ARG A 1 89 ? -2.614 11.597 6.708 1.00 88.69 89 ARG A N 1
ATOM 702 C CA . ARG A 1 89 ? -2.841 12.905 7.341 1.00 88.69 89 ARG A CA 1
ATOM 703 C C . ARG A 1 89 ? -1.534 13.598 7.721 1.00 88.69 89 ARG A C 1
ATOM 705 O O . ARG A 1 89 ? -1.329 14.765 7.397 1.00 88.69 89 ARG A O 1
ATOM 712 N N . ALA A 1 90 ? -0.640 12.883 8.403 1.00 87.12 90 ALA A N 1
ATOM 713 C CA . ALA A 1 90 ? 0.647 13.428 8.826 1.00 87.12 90 ALA A CA 1
ATOM 714 C C . ALA A 1 90 ? 1.559 13.795 7.639 1.00 87.12 90 ALA A C 1
ATOM 716 O O . ALA A 1 90 ? 2.366 14.719 7.736 1.00 87.12 90 ALA A O 1
ATOM 717 N N . ALA A 1 91 ? 1.443 13.085 6.514 1.00 85.50 91 ALA A N 1
ATOM 718 C CA . ALA A 1 91 ? 2.167 13.406 5.287 1.00 85.50 91 ALA A CA 1
ATOM 719 C C . ALA A 1 91 ? 1.554 14.597 4.519 1.00 85.50 91 ALA A C 1
ATOM 721 O O . ALA A 1 91 ? 2.274 15.297 3.800 1.00 85.50 91 ALA A O 1
ATOM 722 N N . GLU A 1 92 ? 0.249 14.836 4.664 1.00 85.19 92 GLU A N 1
ATOM 723 C CA . GLU A 1 92 ? -0.499 15.936 4.039 1.00 85.19 92 GLU A CA 1
ATOM 724 C C . GLU A 1 92 ? -0.303 17.273 4.766 1.00 85.19 92 GLU A C 1
ATOM 726 O O . GLU A 1 92 ? -0.078 18.291 4.109 1.00 85.19 92 GLU A O 1
ATOM 731 N N . SER A 1 93 ? -0.303 17.273 6.105 1.00 82.06 93 SER A N 1
ATOM 732 C CA . SER A 1 93 ? -0.338 18.492 6.935 1.00 82.06 93 SER A CA 1
ATOM 733 C C . SER A 1 93 ? 0.856 19.439 6.773 1.00 82.06 93 SER A C 1
ATOM 735 O O . SER A 1 93 ? 0.805 20.590 7.193 1.00 82.06 93 SER A O 1
ATOM 737 N N . VAL A 1 94 ? 1.951 18.989 6.161 1.00 68.00 94 VAL A N 1
ATOM 738 C CA . VAL A 1 94 ? 3.169 19.801 6.010 1.00 68.00 94 VAL A CA 1
ATOM 739 C C . VAL A 1 94 ? 3.174 20.619 4.711 1.00 68.00 94 VAL A C 1
ATOM 741 O O . VAL A 1 94 ? 4.069 21.436 4.494 1.00 68.00 94 VAL A O 1
ATOM 744 N N . GLN A 1 95 ? 2.185 20.437 3.829 1.00 62.59 95 GLN A N 1
ATOM 745 C CA . GLN A 1 95 ? 2.117 21.200 2.577 1.00 62.59 95 GLN A CA 1
ATOM 746 C C . GLN A 1 95 ? 1.686 22.657 2.760 1.00 62.59 95 GLN A C 1
ATOM 748 O O . GLN A 1 95 ? 1.998 23.486 1.905 1.00 62.59 95 GLN A O 1
ATOM 753 N N . GLU A 1 96 ? 1.013 22.981 3.858 1.00 57.47 96 GLU A N 1
ATOM 754 C CA . GLU A 1 96 ? 0.449 24.304 4.096 1.00 57.47 96 GLU A CA 1
ATOM 755 C C . GLU A 1 96 ? 1.439 25.152 4.905 1.00 57.47 96 GLU A C 1
ATOM 757 O O . GLU A 1 96 ? 1.474 25.121 6.130 1.00 57.47 96 GLU A O 1
ATOM 762 N N . GLY A 1 97 ? 2.301 25.902 4.211 1.00 58.59 97 GLY A N 1
ATOM 763 C CA . GLY A 1 97 ? 2.938 27.081 4.815 1.00 58.59 97 GLY A CA 1
ATOM 764 C C . GLY A 1 97 ? 4.462 27.101 4.941 1.00 58.59 97 GLY A C 1
ATOM 765 O O . GLY A 1 97 ? 4.982 28.061 5.503 1.00 58.59 97 GLY A O 1
ATOM 766 N N . ARG A 1 98 ? 5.218 26.125 4.410 1.00 63.88 98 ARG A N 1
ATOM 767 C CA . ARG A 1 98 ? 6.694 26.231 4.376 1.00 63.88 98 ARG A CA 1
ATOM 768 C C . ARG A 1 98 ? 7.207 26.767 3.027 1.00 63.88 98 ARG A C 1
ATOM 770 O O . ARG A 1 98 ? 7.206 26.014 2.052 1.00 63.88 98 ARG A O 1
ATOM 777 N N . PRO A 1 99 ? 7.708 28.021 2.956 1.00 56.91 99 PRO A N 1
ATOM 778 C CA . PRO A 1 99 ? 8.225 28.629 1.720 1.00 56.91 99 PRO A CA 1
ATOM 779 C C . PRO A 1 99 ? 9.516 27.973 1.192 1.00 56.91 99 PRO A C 1
ATOM 781 O O . PRO A 1 99 ? 9.915 28.215 0.055 1.00 56.91 99 PRO A O 1
ATOM 784 N N . GLU A 1 100 ? 10.152 27.112 1.988 1.00 51.47 100 GLU A N 1
ATOM 785 C CA . GLU A 1 100 ? 11.402 26.414 1.657 1.00 51.47 100 GLU A CA 1
ATOM 786 C C . GLU A 1 100 ? 11.217 25.244 0.675 1.00 51.47 100 GLU A C 1
ATOM 788 O O . GLU A 1 100 ? 12.186 24.725 0.126 1.00 51.47 100 GLU A O 1
ATOM 793 N N . PHE A 1 101 ? 9.979 24.841 0.384 1.00 54.75 101 PHE A N 1
ATOM 794 C CA . PHE A 1 101 ? 9.702 23.713 -0.503 1.00 54.75 101 PHE A CA 1
ATOM 795 C C . PHE A 1 101 ? 9.569 24.139 -1.972 1.00 54.75 101 PHE A C 1
ATOM 797 O O . PHE A 1 101 ? 8.573 23.850 -2.632 1.00 54.75 101 PHE A O 1
ATOM 804 N N . ARG A 1 102 ? 10.626 24.744 -2.530 1.00 62.00 102 ARG A N 1
ATOM 805 C CA . ARG A 1 102 ? 10.878 24.728 -3.988 1.00 62.00 102 ARG A CA 1
ATOM 806 C C . ARG A 1 102 ? 11.568 23.423 -4.406 1.00 62.00 102 ARG A C 1
ATOM 808 O O . ARG A 1 102 ? 12.487 23.433 -5.217 1.00 62.00 102 ARG A O 1
ATOM 815 N N . LEU A 1 103 ? 11.176 22.304 -3.800 1.00 62.94 103 LEU A N 1
ATOM 816 C CA . LEU A 1 103 ? 11.670 20.997 -4.215 1.00 62.94 103 LEU A CA 1
ATOM 817 C C . LEU A 1 103 ? 11.152 20.696 -5.620 1.00 62.94 103 LEU A C 1
ATOM 819 O O . LEU A 1 103 ? 10.009 21.030 -5.955 1.00 62.94 103 LEU A O 1
ATOM 823 N N . HIS A 1 104 ? 11.975 20.031 -6.427 1.00 65.62 104 HIS A N 1
ATOM 824 C CA . HIS A 1 104 ? 11.531 19.542 -7.727 1.00 65.62 104 HIS A CA 1
ATOM 825 C C . HIS A 1 104 ? 10.301 18.625 -7.527 1.00 65.62 104 HIS A C 1
ATOM 827 O O . HIS A 1 104 ? 10.234 17.912 -6.518 1.00 65.62 104 HIS A O 1
ATOM 833 N N . PRO A 1 105 ? 9.314 18.578 -8.446 1.00 66.31 105 PRO A N 1
ATOM 834 C CA . PRO A 1 105 ? 8.123 17.733 -8.292 1.00 66.31 105 PRO A CA 1
ATOM 835 C C . PRO A 1 105 ? 8.419 16.270 -7.908 1.00 66.31 105 PRO A C 1
ATOM 837 O O . PRO A 1 105 ? 7.669 15.671 -7.136 1.00 66.31 105 PRO A O 1
ATOM 840 N N . ASN A 1 106 ? 9.544 15.725 -8.381 1.00 58.50 106 ASN A N 1
ATOM 841 C CA . ASN A 1 106 ? 10.010 14.362 -8.077 1.00 58.50 106 ASN A CA 1
ATOM 842 C C . ASN A 1 106 ? 10.573 14.209 -6.647 1.00 58.50 106 ASN A C 1
ATOM 844 O O . ASN A 1 106 ? 10.520 13.133 -6.058 1.00 58.50 106 ASN A O 1
ATOM 848 N N . GLU A 1 107 ? 11.096 15.276 -6.047 1.00 66.88 107 GLU A N 1
ATOM 849 C CA . GLU A 1 107 ? 11.570 15.275 -4.656 1.00 66.88 107 GLU A CA 1
ATOM 850 C C . GLU A 1 107 ? 10.405 15.422 -3.668 1.00 66.88 107 GLU A C 1
ATOM 852 O O . GLU A 1 107 ? 10.423 14.830 -2.586 1.00 66.88 107 GLU A O 1
ATOM 857 N N . ARG A 1 108 ? 9.342 16.137 -4.067 1.00 69.31 108 ARG A N 1
ATOM 858 C CA . ARG A 1 108 ? 8.128 16.330 -3.257 1.00 69.31 108 ARG A CA 1
ATOM 859 C C . ARG A 1 108 ? 7.468 15.000 -2.881 1.00 69.31 108 ARG A C 1
ATOM 861 O O . ARG A 1 108 ? 7.048 14.827 -1.739 1.00 69.31 108 ARG A O 1
ATOM 868 N N . TRP A 1 109 ? 7.392 14.054 -3.817 1.00 68.19 109 TRP A N 1
ATOM 869 C CA . TRP A 1 109 ? 6.787 12.738 -3.580 1.00 68.19 109 TRP A CA 1
ATOM 870 C C . TRP A 1 109 ? 7.641 11.834 -2.702 1.00 68.19 109 TRP A C 1
ATOM 872 O O . TRP A 1 109 ? 7.106 11.202 -1.795 1.00 68.19 109 TRP A O 1
ATOM 882 N N . ARG A 1 110 ? 8.961 11.815 -2.904 1.00 69.94 110 ARG A N 1
ATOM 883 C CA . ARG A 1 110 ? 9.887 11.085 -2.023 1.00 69.94 110 ARG A CA 1
ATOM 884 C C . ARG A 1 110 ? 9.788 11.566 -0.591 1.00 69.94 110 ARG A C 1
ATOM 886 O O . ARG A 1 110 ? 9.724 10.759 0.329 1.00 69.94 110 ARG A O 1
ATOM 893 N N . TRP A 1 111 ? 9.727 12.880 -0.419 1.00 75.00 111 TRP A N 1
ATOM 894 C CA . TRP A 1 111 ? 9.595 13.489 0.889 1.00 75.00 111 TRP A CA 1
ATOM 895 C C . TRP A 1 111 ? 8.254 13.138 1.547 1.00 75.00 111 TRP A C 1
ATOM 897 O O . TRP A 1 111 ? 8.237 12.707 2.700 1.00 75.00 111 TRP A O 1
ATOM 907 N N . LYS A 1 112 ? 7.140 13.226 0.802 1.00 77.56 112 LYS A N 1
ATOM 908 C CA . LYS A 1 112 ? 5.820 12.771 1.274 1.00 77.56 112 LYS A CA 1
ATOM 909 C C . LYS A 1 112 ? 5.834 11.301 1.672 1.00 77.56 112 LYS A C 1
ATOM 911 O O . LYS A 1 112 ? 5.342 10.957 2.740 1.00 77.56 112 LYS A O 1
ATOM 916 N N . TYR A 1 113 ? 6.403 10.445 0.826 1.00 75.62 113 TYR A N 1
ATOM 917 C CA . TYR A 1 113 ? 6.483 9.015 1.088 1.00 75.62 113 TYR A CA 1
ATOM 918 C C . TYR A 1 113 ? 7.303 8.735 2.342 1.00 75.62 113 TYR A C 1
ATOM 920 O O . TYR A 1 113 ? 6.823 8.051 3.235 1.00 75.62 113 TYR A O 1
ATOM 928 N N . HIS A 1 114 ? 8.489 9.332 2.461 1.00 75.44 114 HIS A N 1
ATOM 929 C CA . HIS A 1 114 ? 9.331 9.209 3.646 1.00 75.44 114 HIS A CA 1
ATOM 930 C C . HIS A 1 114 ? 8.602 9.658 4.920 1.00 75.44 114 HIS A C 1
ATOM 932 O O . HIS A 1 114 ? 8.628 8.951 5.921 1.00 75.44 114 HIS A O 1
ATOM 938 N N . ARG A 1 115 ? 7.891 10.790 4.883 1.00 79.75 115 ARG A N 1
ATOM 939 C CA . ARG A 1 115 ? 7.071 11.261 6.011 1.00 79.75 115 ARG A CA 1
ATOM 940 C C . ARG A 1 115 ? 5.951 10.300 6.361 1.00 79.75 115 ARG A C 1
ATOM 942 O O . ARG A 1 115 ? 5.757 10.022 7.539 1.00 79.75 115 ARG A O 1
ATOM 949 N N . TYR A 1 116 ? 5.258 9.787 5.352 1.00 83.19 116 TYR A N 1
ATOM 950 C CA . TYR A 1 116 ? 4.264 8.739 5.525 1.00 83.19 116 TYR A CA 1
ATOM 951 C C . TYR A 1 116 ? 4.893 7.516 6.213 1.00 83.19 116 TYR A C 1
ATOM 953 O O . TYR A 1 116 ? 4.342 7.045 7.201 1.00 83.19 116 TYR A O 1
ATOM 961 N N . LEU A 1 117 ? 6.086 7.070 5.796 1.00 77.50 117 LEU A N 1
ATOM 962 C CA . LEU A 1 117 ? 6.789 5.962 6.454 1.00 77.50 117 LEU A CA 1
ATOM 963 C C . LEU A 1 117 ? 7.097 6.267 7.919 1.00 77.50 117 LEU A C 1
ATOM 965 O O . LEU A 1 117 ? 6.743 5.487 8.796 1.00 77.50 117 LEU A O 1
ATOM 969 N N . VAL A 1 118 ? 7.716 7.416 8.195 1.00 78.50 118 VAL A N 1
ATOM 970 C CA . VAL A 1 118 ? 8.039 7.841 9.565 1.00 78.50 118 VAL A CA 1
ATOM 971 C C . VAL A 1 118 ? 6.772 7.917 10.423 1.00 78.50 118 VAL A C 1
ATOM 973 O O . VAL A 1 118 ? 6.784 7.495 11.579 1.00 78.50 118 VAL A O 1
ATOM 976 N N . ALA A 1 119 ? 5.661 8.400 9.864 1.00 84.25 119 ALA A N 1
ATOM 977 C CA . ALA A 1 119 ? 4.380 8.446 10.555 1.00 84.25 119 ALA A CA 1
ATOM 978 C C . ALA A 1 119 ? 3.834 7.042 10.847 1.00 84.25 119 ALA A C 1
ATOM 980 O O . ALA A 1 119 ? 3.498 6.777 11.995 1.00 84.25 119 ALA A O 1
ATOM 981 N N . VAL A 1 120 ? 3.815 6.129 9.866 1.00 81.75 120 VAL A N 1
ATOM 982 C CA . VAL A 1 120 ? 3.399 4.723 10.057 1.00 81.75 120 VAL A CA 1
ATOM 983 C C . VAL A 1 120 ? 4.169 4.088 11.210 1.00 81.75 120 VAL A C 1
ATOM 985 O O . VAL A 1 120 ? 3.587 3.463 12.089 1.00 81.75 120 VAL A O 1
ATOM 988 N N . VAL A 1 121 ? 5.483 4.282 11.230 1.00 78.69 121 VAL A N 1
ATOM 989 C CA . VAL A 1 121 ? 6.381 3.751 12.255 1.00 78.69 121 VAL A CA 1
ATOM 990 C C . VAL A 1 121 ? 6.046 4.281 13.642 1.00 78.69 121 VAL A C 1
ATOM 992 O O . VAL A 1 121 ? 5.862 3.505 14.579 1.00 78.69 121 VAL A O 1
ATOM 995 N N . ARG A 1 122 ? 5.965 5.607 13.776 1.00 82.44 122 ARG A N 1
ATOM 996 C CA . ARG A 1 122 ? 5.704 6.254 15.064 1.00 82.44 122 ARG A CA 1
ATOM 997 C C . ARG A 1 122 ? 4.311 5.917 15.577 1.00 82.44 122 ARG A C 1
ATOM 999 O O . ARG A 1 122 ? 4.158 5.655 16.765 1.00 82.44 122 ARG A O 1
ATOM 1006 N N . LEU A 1 123 ? 3.324 5.868 14.683 1.00 85.38 123 LEU A N 1
ATOM 1007 C CA . LEU A 1 123 ? 1.967 5.441 15.003 1.00 85.38 123 LEU A CA 1
ATOM 1008 C C . LEU A 1 123 ? 1.957 3.990 15.476 1.00 85.38 123 LEU A C 1
ATOM 1010 O O . LEU A 1 123 ? 1.412 3.730 16.536 1.00 85.38 123 LEU A O 1
ATOM 1014 N N . ASN A 1 124 ? 2.618 3.063 14.779 1.00 82.38 124 ASN A N 1
ATOM 1015 C CA . ASN A 1 124 ? 2.694 1.668 15.223 1.00 82.38 124 ASN A CA 1
ATOM 1016 C C . ASN A 1 124 ? 3.253 1.548 16.648 1.00 82.38 124 ASN A C 1
ATOM 1018 O O . ASN A 1 124 ? 2.652 0.874 17.480 1.00 82.38 124 ASN A O 1
ATOM 1022 N N . ALA A 1 125 ? 4.354 2.242 16.949 1.00 80.81 125 ALA A N 1
ATOM 1023 C CA . ALA A 1 125 ? 4.948 2.242 18.286 1.00 80.81 125 ALA A CA 1
ATOM 1024 C C . ALA A 1 125 ? 4.029 2.879 19.348 1.00 80.81 125 ALA A C 1
ATOM 1026 O O . ALA A 1 125 ? 3.904 2.356 20.455 1.00 80.81 125 ALA A O 1
ATOM 1027 N N . ALA A 1 126 ? 3.356 3.985 19.019 1.00 85.44 126 ALA A N 1
ATOM 1028 C CA . ALA A 1 126 ? 2.420 4.644 19.930 1.00 85.44 126 ALA A CA 1
ATOM 1029 C C . ALA A 1 126 ? 1.187 3.773 20.215 1.00 85.44 126 ALA A C 1
ATOM 1031 O O . ALA A 1 126 ? 0.793 3.613 21.367 1.00 85.44 126 ALA A O 1
ATOM 1032 N N . LEU A 1 127 ? 0.619 3.155 19.179 1.00 86.81 127 LEU A N 1
ATOM 1033 C CA . LEU A 1 127 ? -0.514 2.239 19.293 1.00 86.81 127 LEU A CA 1
ATOM 1034 C C . LEU A 1 127 ? -0.145 0.967 20.057 1.00 86.81 127 LEU A C 1
ATOM 1036 O O . LEU A 1 127 ? -0.958 0.471 20.830 1.00 86.81 127 LEU A O 1
ATOM 1040 N N . ALA A 1 128 ? 1.087 0.478 19.895 1.00 83.62 128 ALA A N 1
ATOM 1041 C CA . ALA A 1 128 ? 1.626 -0.627 20.681 1.00 83.62 128 ALA A CA 1
ATOM 1042 C C . ALA A 1 128 ? 1.617 -0.343 22.178 1.00 83.62 128 ALA A C 1
ATOM 1044 O O . ALA A 1 128 ? 1.199 -1.171 22.987 1.00 83.62 128 ALA A O 1
ATOM 1045 N N . GLU A 1 129 ? 2.127 0.826 22.550 1.00 85.50 129 GLU A N 1
ATOM 1046 C CA . GLU A 1 129 ? 2.167 1.264 23.937 1.00 85.50 129 GLU A CA 1
ATOM 1047 C C . GLU A 1 129 ? 0.753 1.510 24.476 1.00 85.50 129 GLU A C 1
ATOM 1049 O O . GLU A 1 129 ? 0.431 1.065 25.575 1.00 85.50 129 GLU A O 1
ATOM 1054 N N . ALA A 1 130 ? -0.111 2.154 23.690 1.00 89.62 130 ALA A N 1
ATOM 1055 C CA . ALA A 1 130 ? -1.493 2.425 24.069 1.00 89.62 130 ALA A CA 1
ATOM 1056 C C . ALA A 1 130 ? -2.297 1.142 24.309 1.00 89.62 130 ALA A C 1
ATOM 1058 O O . ALA A 1 130 ? -2.970 1.027 25.333 1.00 89.62 130 ALA A O 1
ATOM 1059 N N . ALA A 1 131 ? -2.176 0.155 23.418 1.00 88.12 131 ALA A N 1
ATOM 1060 C CA . ALA A 1 131 ? -2.801 -1.152 23.582 1.00 88.12 131 ALA A CA 1
ATOM 1061 C C . ALA A 1 131 ? -2.314 -1.847 24.865 1.00 88.12 131 ALA A C 1
ATOM 1063 O O . ALA A 1 131 ? -3.132 -2.310 25.657 1.00 88.12 131 ALA A O 1
ATOM 1064 N N . ARG A 1 132 ? -0.997 -1.837 25.137 1.00 86.56 132 ARG A N 1
ATOM 1065 C CA . ARG A 1 132 ? -0.420 -2.404 26.375 1.00 86.56 132 ARG A CA 1
ATOM 1066 C C . ARG A 1 132 ? -0.909 -1.710 27.647 1.00 86.56 132 ARG A C 1
ATOM 1068 O O . ARG A 1 132 ? -1.030 -2.356 28.682 1.00 86.56 132 ARG A O 1
ATOM 1075 N N . ARG A 1 133 ? -1.211 -0.412 27.578 1.00 91.88 133 ARG A N 1
ATOM 1076 C CA . ARG A 1 133 ? -1.788 0.366 28.689 1.00 91.88 133 ARG A CA 1
ATOM 1077 C C . ARG A 1 133 ? -3.307 0.223 28.814 1.00 91.88 133 ARG A C 1
ATOM 1079 O O . ARG A 1 133 ? -3.889 0.830 29.707 1.00 91.88 133 ARG A O 1
ATOM 1086 N N . GLY A 1 134 ? -3.950 -0.548 27.937 1.00 92.62 134 GLY A N 1
ATOM 1087 C CA . GLY A 1 134 ? -5.402 -0.710 27.926 1.00 92.62 134 GLY A CA 1
ATOM 1088 C C . GLY A 1 134 ? -6.160 0.510 27.400 1.00 92.62 134 GLY A C 1
ATOM 1089 O O . GLY A 1 134 ? -7.331 0.670 27.728 1.00 92.62 134 GLY A O 1
ATOM 1090 N N . GLY A 1 135 ? -5.522 1.367 26.592 1.00 92.38 135 GLY A N 1
ATOM 1091 C CA . GLY A 1 135 ? -6.189 2.508 25.953 1.00 92.38 135 GLY A CA 1
ATOM 1092 C C . GLY A 1 135 ? -7.306 2.076 24.998 1.00 92.38 135 GLY A C 1
ATOM 1093 O O . GLY A 1 135 ? -8.333 2.739 24.899 1.00 92.38 135 GLY A O 1
ATOM 1094 N N . PHE A 1 136 ? -7.129 0.930 24.341 1.00 93.50 136 PHE A N 1
ATOM 1095 C CA . PHE A 1 136 ? -8.156 0.247 23.561 1.00 93.50 136 PHE A CA 1
ATOM 1096 C C . PHE A 1 136 ? -7.838 -1.249 23.471 1.00 93.50 136 PHE A C 1
ATOM 1098 O O . PHE A 1 136 ? -6.682 -1.667 23.557 1.00 93.50 136 PHE A O 1
ATOM 1105 N N . ARG A 1 137 ? -8.867 -2.070 23.260 1.00 93.81 137 ARG A N 1
ATOM 1106 C CA . ARG A 1 137 ? -8.733 -3.518 23.083 1.00 93.81 137 ARG A CA 1
ATOM 1107 C C . ARG A 1 137 ? -8.484 -3.885 21.632 1.00 93.81 137 ARG A C 1
ATOM 1109 O O . ARG A 1 137 ? -9.341 -3.679 20.769 1.00 93.81 137 ARG A O 1
ATOM 1116 N N . VAL A 1 138 ? -7.339 -4.513 21.397 1.00 91.81 138 VAL A N 1
ATOM 1117 C CA . VAL A 1 138 ? -7.019 -5.143 20.118 1.00 91.81 138 VAL A CA 1
ATOM 1118 C C . VAL A 1 138 ? -7.549 -6.566 20.112 1.00 91.81 138 VAL A C 1
ATOM 1120 O O . VAL A 1 138 ? -7.411 -7.303 21.088 1.00 91.81 138 VAL A O 1
ATOM 1123 N N . ARG A 1 139 ? -8.188 -6.944 19.012 1.00 91.44 139 ARG A N 1
ATOM 1124 C CA . ARG A 1 139 ? -8.779 -8.264 18.822 1.00 91.44 139 ARG A CA 1
ATOM 1125 C C . ARG A 1 139 ? -8.267 -8.853 17.525 1.00 91.44 139 ARG A C 1
ATOM 1127 O O . ARG A 1 139 ? -8.023 -8.128 16.563 1.00 91.44 139 ARG A O 1
ATOM 1134 N N . ASP A 1 140 ? -8.150 -10.166 17.491 1.00 88.50 140 ASP A N 1
ATOM 1135 C CA . ASP A 1 140 ? -7.957 -10.863 16.230 1.00 88.50 140 ASP A CA 1
ATOM 1136 C C . ASP A 1 140 ? -9.253 -10.790 15.395 1.00 88.50 140 ASP A C 1
ATOM 1138 O O . ASP A 1 140 ? -10.356 -11.001 15.897 1.00 88.50 140 ASP A O 1
ATOM 1142 N N . SER A 1 141 ? -9.129 -10.429 14.123 1.00 84.81 141 SER A N 1
ATOM 1143 C CA . SER A 1 141 ? -10.233 -10.182 13.186 1.00 84.81 141 SER A CA 1
ATOM 1144 C C . SER A 1 141 ? -11.107 -11.416 12.961 1.00 84.81 141 SER A C 1
ATOM 1146 O O . SER A 1 141 ? -12.321 -11.288 12.797 1.00 84.81 141 SER A O 1
ATOM 1148 N N . LEU A 1 142 ? -10.497 -12.605 13.001 1.00 80.94 142 LEU A N 1
ATOM 1149 C CA . LEU A 1 142 ? -11.143 -13.870 12.691 1.00 80.94 142 LEU A CA 1
ATOM 1150 C C . LEU A 1 142 ? -11.790 -14.462 13.946 1.00 80.94 142 LEU A C 1
ATOM 1152 O O . LEU A 1 142 ? -12.974 -14.797 13.955 1.00 80.94 142 LEU A O 1
ATOM 1156 N N . THR A 1 143 ? -11.012 -14.575 15.022 1.00 85.75 143 THR A N 1
ATOM 1157 C CA . THR A 1 143 ? -11.410 -15.245 16.269 1.00 85.75 143 THR A CA 1
ATOM 1158 C C . THR A 1 143 ? -12.114 -14.318 17.254 1.00 85.75 143 THR A C 1
ATOM 1160 O O . THR A 1 143 ? -12.826 -14.795 18.136 1.00 85.75 143 THR A O 1
ATOM 1163 N N . ARG A 1 144 ? -11.950 -12.995 17.111 1.00 83.62 144 ARG A N 1
ATOM 1164 C CA . ARG A 1 144 ? -12.459 -11.943 18.015 1.00 83.62 144 ARG A CA 1
ATOM 1165 C C . ARG A 1 144 ? -11.899 -11.989 19.432 1.00 83.62 144 ARG A C 1
ATOM 1167 O O . ARG A 1 144 ? -12.341 -11.213 20.285 1.00 83.62 144 ARG A O 1
ATOM 1174 N N . LEU A 1 145 ? -10.953 -12.883 19.691 1.00 88.00 145 LEU A N 1
ATOM 1175 C CA . LEU A 1 145 ? -10.311 -12.987 20.987 1.00 88.00 145 LEU A CA 1
ATOM 1176 C C . LEU A 1 145 ? -9.381 -11.785 21.192 1.00 88.00 145 LEU A C 1
ATOM 1178 O O . LEU A 1 145 ? -8.810 -11.285 20.214 1.00 88.00 145 LEU A O 1
ATOM 1182 N N . PRO A 1 146 ? -9.246 -11.297 22.437 1.00 89.44 146 PRO A N 1
ATOM 1183 C CA . PRO A 1 146 ? -8.217 -10.330 22.780 1.00 89.44 146 PRO A CA 1
ATOM 1184 C C . PRO A 1 146 ? -6.849 -10.810 22.293 1.00 89.44 146 PRO A C 1
ATOM 1186 O O . PRO A 1 146 ? -6.458 -11.957 22.513 1.00 89.44 146 PRO A O 1
ATOM 1189 N N . ALA A 1 147 ? -6.144 -9.937 21.584 1.00 87.06 147 ALA A N 1
ATOM 1190 C CA . ALA A 1 147 ? -4.790 -10.201 21.135 1.00 87.06 147 ALA A CA 1
ATOM 1191 C C . ALA A 1 147 ? -3.828 -9.689 22.217 1.00 87.06 147 ALA A C 1
ATOM 1193 O O . ALA A 1 147 ? -3.283 -8.593 22.118 1.00 87.06 147 ALA A O 1
ATOM 1194 N N . ASP A 1 148 ? -3.669 -10.469 23.286 1.00 77.50 148 ASP A N 1
ATOM 1195 C CA . ASP A 1 148 ? -2.917 -10.044 24.477 1.00 77.50 148 ASP A CA 1
ATOM 1196 C C . ASP A 1 148 ? -1.386 -10.096 24.272 1.00 77.50 148 ASP A C 1
ATOM 1198 O O . ASP A 1 148 ? -0.638 -9.419 24.973 1.00 77.50 148 ASP A O 1
ATOM 1202 N N . ASN A 1 149 ? -0.916 -10.846 23.265 1.00 69.88 149 ASN A N 1
ATOM 1203 C CA . ASN A 1 149 ? 0.503 -11.062 22.950 1.00 69.88 149 ASN A CA 1
ATOM 1204 C C . ASN A 1 149 ? 0.883 -10.522 21.563 1.00 69.88 149 ASN A C 1
ATOM 1206 O O . ASN A 1 149 ? 1.486 -11.229 20.756 1.00 69.88 149 ASN A O 1
ATOM 1210 N N . ILE A 1 150 ? 0.499 -9.286 21.241 1.00 66.31 150 ILE A N 1
ATOM 1211 C CA . ILE A 1 150 ? 0.941 -8.682 19.979 1.00 66.31 150 ILE A CA 1
ATOM 1212 C C . ILE A 1 150 ? 2.407 -8.280 20.138 1.00 66.31 150 ILE A C 1
ATOM 1214 O O . ILE A 1 150 ? 2.722 -7.246 20.732 1.00 66.31 150 ILE A O 1
ATOM 1218 N N . GLU A 1 151 ? 3.308 -9.096 19.595 1.00 65.25 151 GLU A N 1
ATOM 1219 C CA . GLU A 1 151 ? 4.687 -8.681 19.368 1.00 65.25 151 GLU A CA 1
ATOM 1220 C C . GLU A 1 151 ? 4.688 -7.604 18.288 1.00 65.25 151 GLU A C 1
ATOM 1222 O O . GLU A 1 151 ? 4.467 -7.863 17.105 1.00 65.25 151 GLU A O 1
ATOM 1227 N N . LEU A 1 152 ? 4.873 -6.360 18.720 1.00 62.44 152 LEU A N 1
ATOM 1228 C CA . LEU A 1 152 ? 4.959 -5.225 17.816 1.00 62.44 152 LEU A CA 1
ATOM 1229 C C . LEU A 1 152 ? 6.418 -4.988 17.443 1.00 62.44 152 LEU A C 1
ATOM 1231 O O . LEU A 1 152 ? 7.304 -5.173 18.284 1.00 62.44 152 LEU A O 1
ATOM 1235 N N . PRO A 1 153 ? 6.686 -4.593 16.187 1.00 57.81 153 PRO A N 1
ATOM 1236 C CA . PRO A 1 153 ? 8.044 -4.392 15.716 1.00 57.81 153 PRO A CA 1
ATOM 1237 C C . PRO A 1 153 ? 8.795 -3.426 16.637 1.00 57.81 153 PRO A C 1
ATOM 1239 O O . PRO A 1 153 ? 8.277 -2.374 17.018 1.00 57.81 153 PRO A O 1
ATOM 1242 N N . ASN A 1 154 ? 10.024 -3.799 16.997 1.00 63.41 154 ASN A N 1
ATOM 1243 C CA . ASN A 1 154 ? 10.848 -3.063 17.951 1.00 63.41 154 ASN A CA 1
ATOM 1244 C C . ASN A 1 154 ? 11.067 -1.609 17.497 1.00 63.41 154 ASN A C 1
ATOM 1246 O O . ASN A 1 154 ? 11.774 -1.360 16.520 1.00 63.41 154 ASN A O 1
ATOM 1250 N N . THR A 1 155 ? 10.530 -0.651 18.258 1.00 59.12 155 THR A N 1
ATOM 1251 C CA . THR A 1 155 ? 10.684 0.799 18.060 1.00 59.12 155 THR A CA 1
ATOM 1252 C C . THR A 1 155 ? 12.143 1.229 17.851 1.00 59.12 155 THR A C 1
ATOM 1254 O O . THR A 1 155 ? 12.408 2.126 17.052 1.00 59.12 155 THR A O 1
ATOM 1257 N N . GLU A 1 156 ? 13.105 0.574 18.512 1.00 66.25 156 GLU A N 1
ATOM 1258 C CA . GLU A 1 156 ? 14.546 0.844 18.393 1.00 66.25 156 GLU A CA 1
ATOM 1259 C C . GLU A 1 156 ? 15.050 0.615 16.962 1.00 66.25 156 GLU A C 1
ATOM 1261 O O . GLU A 1 156 ? 15.714 1.482 16.389 1.00 66.25 156 GLU A O 1
ATOM 1266 N N . THR A 1 157 ? 14.684 -0.520 16.357 1.00 64.19 157 THR A N 1
ATOM 1267 C CA . THR A 1 157 ? 15.048 -0.866 14.977 1.00 64.19 157 THR A CA 1
ATOM 1268 C C . THR A 1 157 ? 14.556 0.211 14.023 1.00 64.19 157 THR A C 1
ATOM 1270 O O . THR A 1 157 ? 15.278 0.628 13.121 1.00 64.19 157 THR A O 1
ATOM 1273 N N . ILE A 1 158 ? 13.364 0.747 14.270 1.00 58.75 158 ILE A N 1
ATOM 1274 C CA . ILE A 1 158 ? 12.766 1.707 13.357 1.00 58.75 158 ILE A CA 1
ATOM 1275 C C . ILE A 1 158 ? 13.291 3.135 13.554 1.00 58.75 158 ILE A C 1
ATOM 1277 O O . ILE A 1 158 ? 13.482 3.871 12.585 1.00 58.75 158 ILE A O 1
ATOM 1281 N N . LEU A 1 159 ? 13.625 3.524 14.786 1.00 65.50 159 LEU A N 1
ATOM 1282 C CA . LEU A 1 159 ? 14.318 4.789 15.058 1.00 65.50 159 LEU A CA 1
ATOM 1283 C C . LEU A 1 159 ? 15.766 4.778 14.551 1.00 65.50 159 LEU A C 1
ATOM 1285 O O . LEU A 1 159 ? 16.309 5.824 14.186 1.00 65.50 159 LEU A O 1
ATOM 1289 N N . GLN A 1 160 ? 16.422 3.616 14.523 1.00 67.06 160 GLN A N 1
ATOM 1290 C CA . GLN A 1 160 ? 17.707 3.463 13.835 1.00 67.06 160 GLN A CA 1
ATOM 1291 C C . GLN A 1 160 ? 17.555 3.702 12.325 1.00 67.06 160 GLN A C 1
ATOM 1293 O O . GLN A 1 160 ? 18.429 4.319 11.716 1.00 67.06 160 GLN A O 1
ATOM 1298 N N . TRP A 1 161 ? 16.424 3.314 11.729 1.00 61.91 161 TRP A N 1
ATOM 1299 C CA . TRP A 1 161 ? 16.147 3.549 10.309 1.00 61.91 161 TRP A CA 1
ATOM 1300 C C . TRP A 1 161 ? 15.854 5.012 9.991 1.00 61.91 161 TRP A C 1
ATOM 1302 O O . TRP A 1 161 ? 16.386 5.517 9.009 1.00 61.91 161 TRP A O 1
ATOM 1312 N N . GLU A 1 162 ? 15.070 5.715 10.816 1.00 63.06 162 GLU A N 1
ATOM 1313 C CA . GLU A 1 162 ? 14.837 7.160 10.648 1.00 63.06 162 GLU A CA 1
ATOM 1314 C C . GLU A 1 162 ? 16.173 7.922 10.631 1.00 63.06 162 GLU A C 1
ATOM 1316 O O . GLU A 1 162 ? 16.428 8.728 9.735 1.00 63.06 162 GLU A O 1
ATOM 1321 N N . ARG A 1 163 ? 17.071 7.581 11.563 1.00 69.25 163 ARG A N 1
ATOM 1322 C CA . ARG A 1 163 ? 18.423 8.152 11.642 1.00 69.25 163 ARG A CA 1
ATOM 1323 C C . ARG A 1 163 ? 19.282 7.816 10.417 1.00 69.25 163 ARG A C 1
ATOM 1325 O O . ARG A 1 163 ? 20.035 8.670 9.960 1.00 69.25 163 ARG A O 1
ATOM 1332 N N . ALA A 1 164 ? 19.151 6.612 9.859 1.00 62.28 164 ALA A N 1
ATOM 1333 C CA . ALA A 1 164 ? 19.891 6.178 8.670 1.00 62.28 164 ALA A CA 1
ATOM 1334 C C . ALA A 1 164 ? 19.312 6.700 7.337 1.00 62.28 164 ALA A C 1
ATOM 1336 O O . ALA A 1 164 ? 20.038 6.767 6.345 1.00 62.28 164 ALA A O 1
ATOM 1337 N N . ALA A 1 165 ? 18.025 7.057 7.302 1.00 58.44 165 ALA A N 1
ATOM 1338 C CA . ALA A 1 165 ? 17.299 7.515 6.114 1.00 58.44 165 ALA A CA 1
ATOM 1339 C C . ALA A 1 165 ? 17.397 9.032 5.871 1.00 58.44 165 ALA A C 1
ATOM 1341 O O . ALA A 1 165 ? 17.084 9.494 4.774 1.00 58.44 165 ALA A O 1
ATOM 1342 N N . LEU A 1 166 ? 17.836 9.796 6.877 1.00 60.41 166 LEU A N 1
ATOM 1343 C CA . LEU A 1 166 ? 17.955 11.258 6.852 1.00 60.41 166 LEU A CA 1
ATOM 1344 C C . LEU A 1 166 ? 19.359 11.848 6.524 1.00 60.41 166 LEU A C 1
ATOM 1346 O O . LEU A 1 166 ? 19.594 12.993 6.915 1.00 60.41 166 LEU A O 1
ATOM 1350 N N . PRO A 1 167 ? 20.321 11.194 5.831 1.00 53.28 167 PRO A N 1
ATOM 1351 C CA . PRO A 1 167 ? 21.527 11.894 5.397 1.00 53.28 167 PRO A CA 1
ATOM 1352 C C . PRO A 1 167 ? 21.275 12.691 4.109 1.00 53.28 167 PRO A C 1
ATOM 1354 O O . PRO A 1 167 ? 20.370 12.392 3.327 1.00 53.28 167 PRO A O 1
ATOM 1357 N N . ASP A 1 168 ? 22.115 13.704 3.884 1.00 63.31 168 ASP A N 1
ATOM 1358 C CA . ASP A 1 168 ? 22.120 14.559 2.696 1.00 63.31 168 ASP A CA 1
ATOM 1359 C C . ASP A 1 168 ? 21.996 13.721 1.408 1.00 63.31 168 ASP A C 1
ATOM 1361 O O . ASP A 1 168 ? 22.926 13.015 1.003 1.00 63.31 168 ASP A O 1
ATOM 1365 N N . THR A 1 169 ? 20.819 13.767 0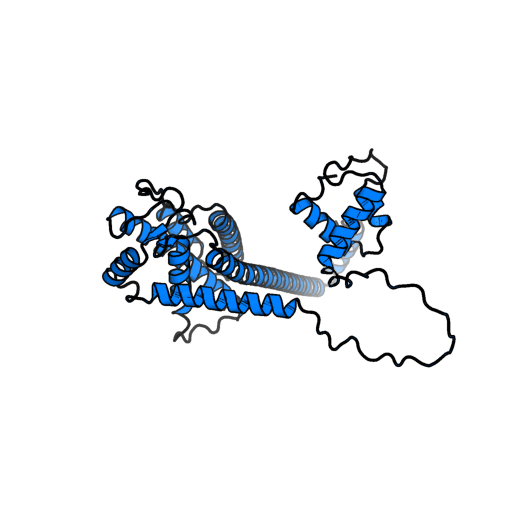.773 1.00 58.47 169 THR A N 1
ATOM 1366 C CA . THR A 1 169 ? 20.473 12.974 -0.427 1.00 58.47 169 THR A CA 1
ATOM 1367 C C . THR A 1 169 ? 21.319 13.320 -1.655 1.00 58.47 169 THR A C 1
ATOM 1369 O O . THR A 1 169 ? 21.203 12.676 -2.702 1.00 58.47 169 THR A O 1
ATOM 1372 N N . ARG A 1 170 ? 22.194 14.322 -1.535 1.00 63.09 170 ARG A N 1
ATOM 1373 C CA . ARG A 1 170 ? 23.116 14.748 -2.584 1.00 63.09 170 ARG A CA 1
ATOM 1374 C C . ARG A 1 170 ? 24.254 13.756 -2.811 1.00 63.09 170 ARG A C 1
ATOM 1376 O O . ARG A 1 170 ? 24.789 13.728 -3.917 1.00 63.09 170 ARG A O 1
ATOM 1383 N N . THR A 1 171 ? 24.599 12.904 -1.838 1.00 76.06 171 THR A N 1
ATOM 1384 C CA . THR A 1 171 ? 25.695 11.936 -2.017 1.00 76.06 171 THR A CA 1
ATOM 1385 C C . THR A 1 171 ? 25.215 10.609 -2.632 1.00 76.06 171 THR A C 1
ATOM 1387 O O . THR A 1 171 ? 24.106 10.143 -2.343 1.00 76.06 171 THR A O 1
ATOM 1390 N N . PRO A 1 172 ? 26.039 9.946 -3.470 1.00 73.12 172 PRO A N 1
ATOM 1391 C CA . PRO A 1 172 ? 25.736 8.611 -3.995 1.00 73.12 172 PRO A CA 1
ATOM 1392 C C . PRO A 1 172 ? 25.496 7.559 -2.901 1.00 73.12 172 PRO A C 1
ATOM 1394 O O . PRO A 1 172 ? 24.641 6.688 -3.058 1.00 73.12 172 PRO A O 1
ATOM 1397 N N . GLU A 1 173 ? 26.206 7.654 -1.774 1.00 72.50 173 GLU A N 1
ATOM 1398 C CA . GLU A 1 173 ? 26.049 6.736 -0.641 1.00 72.50 173 GLU A CA 1
ATOM 1399 C C . GLU A 1 173 ? 24.682 6.898 0.038 1.00 72.50 173 GLU A C 1
ATOM 1401 O O . GLU A 1 173 ? 24.014 5.901 0.315 1.00 72.50 173 GLU A O 1
ATOM 1406 N N . SER A 1 174 ? 24.210 8.137 0.219 1.00 64.81 174 SER A N 1
ATOM 1407 C CA . SER A 1 174 ? 22.860 8.412 0.727 1.00 64.81 174 SER A CA 1
ATOM 1408 C C . SER A 1 174 ? 21.782 7.854 -0.203 1.00 64.81 174 SER A C 1
ATOM 1410 O O . SER A 1 174 ? 20.819 7.247 0.263 1.00 64.81 174 SER A O 1
ATOM 1412 N N . LYS A 1 175 ? 21.954 7.995 -1.526 1.00 65.19 175 LYS A N 1
ATOM 1413 C CA . LYS A 1 175 ? 21.025 7.424 -2.520 1.00 65.19 175 LYS A CA 1
ATOM 1414 C C . LYS A 1 175 ? 20.987 5.894 -2.450 1.00 65.19 175 LYS A C 1
ATOM 1416 O O . LYS A 1 175 ? 19.904 5.314 -2.501 1.00 65.19 175 LYS A O 1
ATOM 1421 N N . ARG A 1 176 ? 22.144 5.241 -2.286 1.00 70.62 176 ARG A N 1
ATOM 1422 C CA . ARG A 1 176 ? 22.240 3.782 -2.124 1.00 70.62 176 ARG A CA 1
ATOM 1423 C C . ARG A 1 176 ? 21.569 3.306 -0.835 1.00 70.62 176 ARG A C 1
ATOM 1425 O O . ARG A 1 176 ? 20.733 2.410 -0.899 1.00 70.62 176 ARG A O 1
ATOM 1432 N N . ARG A 1 177 ? 21.863 3.942 0.305 1.00 65.62 177 ARG A N 1
ATOM 1433 C CA . ARG A 1 177 ? 21.200 3.640 1.586 1.00 65.62 177 ARG A CA 1
ATOM 1434 C C . ARG A 1 177 ? 19.691 3.826 1.494 1.00 65.62 177 ARG A C 1
ATOM 1436 O O . ARG A 1 177 ? 18.953 2.971 1.968 1.00 65.62 177 ARG A O 1
ATOM 1443 N N . ALA A 1 178 ? 19.222 4.890 0.841 1.00 65.62 178 ALA A N 1
ATOM 1444 C CA . ALA A 1 178 ? 17.797 5.099 0.605 1.00 65.62 178 ALA A CA 1
ATOM 1445 C C . ALA A 1 178 ? 17.177 3.961 -0.227 1.00 65.62 178 ALA A C 1
ATOM 1447 O O . ALA A 1 178 ? 16.092 3.496 0.104 1.00 65.62 178 ALA A O 1
ATOM 1448 N N . ALA A 1 179 ? 17.855 3.470 -1.269 1.00 65.94 179 ALA A N 1
ATOM 1449 C CA . ALA A 1 179 ? 17.373 2.343 -2.074 1.00 65.94 179 ALA A CA 1
ATOM 1450 C C . ALA A 1 179 ? 17.345 1.010 -1.294 1.00 65.94 179 ALA A C 1
ATOM 1452 O O . ALA A 1 179 ? 16.373 0.257 -1.392 1.00 65.94 179 ALA A O 1
ATOM 1453 N N . GLU A 1 180 ? 18.372 0.730 -0.490 1.00 67.00 180 GLU A N 1
ATOM 1454 C CA . GLU A 1 180 ? 18.424 -0.443 0.396 1.00 67.00 180 GLU A CA 1
ATOM 1455 C C . GLU A 1 180 ? 17.304 -0.377 1.446 1.00 67.00 180 GLU A C 1
ATOM 1457 O O . GLU A 1 180 ? 16.544 -1.332 1.598 1.00 67.00 180 GLU A O 1
ATOM 1462 N N . LEU A 1 181 ? 17.106 0.788 2.072 1.00 65.38 181 LEU A N 1
ATOM 1463 C CA . LEU A 1 181 ? 16.003 1.050 3.001 1.00 65.38 181 LEU A CA 1
ATOM 1464 C C . LEU A 1 181 ? 14.639 0.851 2.345 1.00 65.38 181 LEU A C 1
ATOM 1466 O O . LEU A 1 181 ? 13.782 0.187 2.915 1.00 65.38 181 LEU A O 1
ATOM 1470 N N . MET A 1 182 ? 14.436 1.379 1.137 1.00 64.81 182 MET A N 1
ATOM 1471 C CA . MET A 1 182 ? 13.200 1.177 0.378 1.00 64.81 182 MET A CA 1
ATOM 1472 C C . MET A 1 182 ? 12.945 -0.303 0.089 1.00 64.81 182 MET A C 1
ATOM 1474 O O . MET A 1 182 ? 11.796 -0.734 0.100 1.00 64.81 182 MET A O 1
ATOM 1478 N N . THR A 1 183 ? 13.996 -1.087 -0.151 1.00 65.50 183 THR A N 1
ATOM 1479 C CA . THR A 1 183 ? 13.896 -2.528 -0.413 1.00 65.50 183 THR A CA 1
ATOM 1480 C C . THR A 1 183 ? 13.528 -3.296 0.854 1.00 65.50 183 THR A C 1
ATOM 1482 O O . THR A 1 183 ? 12.556 -4.049 0.839 1.00 65.50 183 THR A O 1
ATOM 1485 N N . THR A 1 184 ? 14.225 -3.051 1.967 1.00 64.19 184 THR A N 1
ATOM 1486 C CA . THR A 1 184 ? 13.916 -3.649 3.276 1.00 64.19 184 THR A CA 1
ATOM 1487 C C . THR A 1 184 ? 12.515 -3.266 3.738 1.00 64.19 184 THR A C 1
ATOM 1489 O O . THR A 1 184 ? 11.738 -4.125 4.144 1.00 64.19 184 THR A O 1
ATOM 1492 N N . PHE A 1 185 ? 12.152 -1.992 3.590 1.00 61.91 185 PHE A N 1
ATOM 1493 C CA . PHE A 1 185 ? 10.832 -1.486 3.938 1.00 61.91 185 PHE A CA 1
ATOM 1494 C C . PHE A 1 185 ? 9.732 -2.080 3.052 1.00 61.91 185 PHE A C 1
ATOM 1496 O O . PHE A 1 185 ? 8.649 -2.405 3.527 1.00 61.91 185 PHE A O 1
ATOM 1503 N N . ASN A 1 186 ? 10.004 -2.265 1.758 1.00 61.09 186 ASN A N 1
ATOM 1504 C CA . ASN A 1 186 ? 9.084 -2.960 0.865 1.00 61.09 186 ASN A CA 1
ATOM 1505 C C . ASN A 1 186 ? 8.912 -4.428 1.255 1.00 61.09 186 ASN A C 1
ATOM 1507 O O . ASN A 1 186 ? 7.795 -4.921 1.134 1.00 61.09 186 ASN A O 1
ATOM 1511 N N . GLY A 1 187 ? 9.969 -5.094 1.725 1.00 63.91 187 GLY A N 1
ATOM 1512 C CA . GLY A 1 187 ? 9.871 -6.408 2.358 1.00 63.91 187 GLY A CA 1
ATOM 1513 C C . GLY A 1 187 ? 8.958 -6.349 3.579 1.00 63.91 187 GLY A C 1
ATOM 1514 O O . GLY A 1 187 ? 7.955 -7.042 3.620 1.00 63.91 187 GLY A O 1
ATOM 1515 N N . TRP A 1 188 ? 9.208 -5.426 4.502 1.00 60.72 188 TRP A N 1
ATOM 1516 C CA . TRP A 1 188 ? 8.413 -5.223 5.720 1.00 60.72 188 TRP A CA 1
ATOM 1517 C C . TRP A 1 188 ? 6.919 -4.960 5.481 1.00 60.72 188 TRP A C 1
ATOM 1519 O O . TRP A 1 188 ? 6.068 -5.620 6.073 1.00 60.72 188 TRP A O 1
ATOM 1529 N N . LEU A 1 189 ? 6.580 -4.045 4.566 1.00 57.16 189 LEU A N 1
ATOM 1530 C CA . LEU A 1 189 ? 5.193 -3.765 4.173 1.00 57.16 189 LEU A CA 1
ATOM 1531 C C . LEU A 1 189 ? 4.485 -4.986 3.566 1.00 57.16 189 LEU A C 1
ATOM 1533 O O . LEU A 1 189 ? 3.261 -5.077 3.654 1.00 57.16 189 LEU A O 1
ATOM 1537 N N . LEU A 1 190 ? 5.233 -5.870 2.899 1.00 51.62 190 LEU A N 1
ATOM 1538 C CA . LEU A 1 190 ? 4.703 -7.063 2.235 1.00 51.62 190 LEU A CA 1
ATOM 1539 C C . LEU A 1 190 ? 4.673 -8.288 3.154 1.00 51.62 190 LEU A C 1
ATOM 1541 O O . LEU A 1 190 ? 3.827 -9.152 2.955 1.00 51.62 190 LEU A O 1
ATOM 1545 N N . CYS A 1 191 ? 5.556 -8.357 4.151 1.00 48.88 191 CYS A N 1
ATOM 1546 C CA . CYS A 1 191 ? 5.695 -9.500 5.051 1.00 48.88 191 CYS A CA 1
ATOM 1547 C C . CYS A 1 191 ? 4.730 -9.472 6.248 1.00 48.88 191 CYS A C 1
ATOM 1549 O O . CYS A 1 191 ? 4.728 -10.413 7.032 1.00 48.88 191 CYS A O 1
ATOM 1551 N N . GLY A 1 192 ? 3.893 -8.437 6.395 1.00 50.56 192 GLY A N 1
ATOM 1552 C CA . GLY A 1 192 ? 2.846 -8.413 7.425 1.00 50.56 192 GLY A CA 1
ATOM 1553 C C . GLY A 1 192 ? 3.336 -8.107 8.846 1.00 50.56 192 GLY A C 1
ATOM 1554 O O . GLY A 1 192 ? 2.616 -8.384 9.794 1.00 50.56 192 GLY A O 1
ATOM 1555 N N . GLU A 1 193 ? 4.525 -7.513 9.002 1.00 52.00 193 GLU A N 1
ATOM 1556 C CA . GLU A 1 193 ? 5.111 -7.179 10.317 1.00 52.00 193 GLU A CA 1
ATOM 1557 C C . GLU A 1 193 ? 4.582 -5.858 10.924 1.00 52.00 193 GLU A C 1
ATOM 1559 O O . GLU A 1 193 ? 4.934 -5.483 12.040 1.00 52.00 193 GLU A O 1
ATOM 1564 N N . HIS A 1 194 ? 3.717 -5.131 10.213 1.00 54.94 194 HIS A N 1
ATOM 1565 C CA . HIS A 1 194 ? 2.892 -4.065 10.801 1.00 54.94 194 HIS A CA 1
ATOM 1566 C C . HIS A 1 194 ? 1.605 -4.659 11.372 1.00 54.94 194 HIS A C 1
ATOM 1568 O O . HIS A 1 194 ? 1.322 -5.814 11.073 1.00 54.94 194 HIS A O 1
ATOM 1574 N N . PHE A 1 195 ? 0.810 -3.889 12.139 1.00 59.19 195 PHE A N 1
ATOM 1575 C CA . PHE A 1 195 ? -0.527 -4.334 12.557 1.00 59.19 195 PHE A CA 1
ATOM 1576 C C . PHE A 1 195 ? -1.218 -5.020 11.384 1.00 59.19 195 PHE A C 1
ATOM 1578 O O . PHE A 1 195 ? -1.520 -4.391 10.365 1.00 59.19 195 PHE A O 1
ATOM 1585 N N . SER A 1 196 ? -1.340 -6.337 11.513 1.00 68.06 196 SER A N 1
ATOM 1586 C CA . SER A 1 196 ? -1.851 -7.183 10.457 1.00 68.06 196 SER A CA 1
ATOM 1587 C C . SER A 1 196 ? -3.269 -6.724 10.134 1.00 68.06 196 SER A C 1
ATOM 1589 O O . SER A 1 196 ? -3.977 -6.218 11.010 1.00 68.06 196 SER A O 1
ATOM 1591 N N . ALA A 1 197 ? -3.717 -6.939 8.896 1.00 70.50 197 ALA A N 1
ATOM 1592 C CA . ALA A 1 197 ? -5.148 -6.852 8.590 1.00 70.50 197 ALA A CA 1
ATOM 1593 C C . ALA A 1 197 ? -5.967 -7.755 9.538 1.00 70.50 197 ALA A C 1
ATOM 1595 O O . ALA A 1 197 ? -7.131 -7.482 9.812 1.00 70.50 197 ALA A O 1
ATOM 1596 N N . SER A 1 198 ? -5.314 -8.770 10.121 1.00 80.62 198 SER A N 1
ATOM 1597 C CA . SER A 1 198 ? -5.890 -9.643 11.128 1.00 80.62 198 SER A CA 1
ATOM 1598 C C . SER A 1 198 ? -6.077 -9.013 12.511 1.00 80.62 198 SER A C 1
ATOM 1600 O O . SER A 1 198 ? -6.637 -9.677 13.369 1.00 80.62 198 SER A O 1
ATOM 1602 N N . LEU A 1 199 ? -5.634 -7.779 12.772 1.00 87.50 199 LEU A N 1
ATOM 1603 C CA . LEU A 1 199 ? -5.818 -7.106 14.062 1.00 87.50 199 LEU A CA 1
ATOM 1604 C C . LEU A 1 199 ? -6.800 -5.945 13.923 1.00 87.50 199 LEU A C 1
ATOM 1606 O O . LEU A 1 199 ? -6.549 -4.978 13.201 1.00 87.50 199 LEU A O 1
ATOM 1610 N N . VAL A 1 200 ? -7.904 -6.025 14.660 1.00 92.00 200 VAL A N 1
ATOM 1611 C CA . VAL A 1 200 ? -8.997 -5.051 14.633 1.00 92.00 200 VAL A CA 1
ATOM 1612 C C . VAL A 1 200 ? -9.209 -4.404 15.993 1.00 92.00 200 VAL A C 1
ATOM 1614 O O . VAL A 1 200 ? -8.944 -4.987 17.046 1.00 92.00 200 VAL A O 1
ATOM 1617 N N . VAL A 1 201 ? -9.733 -3.187 15.963 1.00 92.88 201 VAL A N 1
ATOM 1618 C CA . VAL A 1 201 ? -10.187 -2.437 17.135 1.00 92.88 201 VAL A CA 1
ATOM 1619 C C . VAL A 1 201 ? -11.612 -1.965 16.915 1.00 92.88 201 VAL A C 1
ATOM 1621 O O . VAL A 1 201 ? -12.048 -1.797 15.777 1.00 92.88 201 VAL A O 1
ATOM 1624 N N . ASP A 1 202 ? -12.336 -1.743 18.006 1.00 94.06 202 ASP A N 1
ATOM 1625 C CA . ASP A 1 202 ? -13.598 -1.014 17.938 1.00 94.06 202 ASP A CA 1
ATOM 1626 C C . ASP A 1 202 ? -13.296 0.461 17.635 1.00 94.06 202 ASP A C 1
ATOM 1628 O O . ASP A 1 202 ? -12.472 1.087 18.307 1.00 94.06 202 ASP A O 1
ATOM 1632 N N . LEU A 1 203 ? -13.918 1.008 16.591 1.00 92.81 203 LEU A N 1
ATOM 1633 C CA . LEU A 1 203 ? -13.617 2.356 16.119 1.00 92.81 203 LEU A CA 1
ATOM 1634 C C . LEU A 1 203 ? -14.020 3.423 17.141 1.00 92.81 203 LEU A C 1
ATOM 1636 O O . LEU A 1 203 ? -13.350 4.451 17.227 1.00 92.81 203 LEU A O 1
ATOM 1640 N N . ALA A 1 204 ? -15.085 3.202 17.915 1.00 93.00 204 ALA A N 1
ATOM 1641 C CA . ALA A 1 204 ? -15.509 4.146 18.943 1.00 93.00 204 ALA A CA 1
ATOM 1642 C C . ALA A 1 204 ? -14.541 4.128 20.134 1.00 93.00 204 ALA A C 1
ATOM 1644 O O . ALA A 1 204 ? -14.143 5.196 20.598 1.00 93.00 204 ALA A O 1
ATOM 1645 N N . GLU A 1 205 ? -14.116 2.936 20.569 1.00 94.50 205 GLU A N 1
ATOM 1646 C CA . GLU A 1 205 ? -13.082 2.743 21.598 1.00 94.50 205 GLU A CA 1
ATOM 1647 C C . GLU A 1 205 ? -11.768 3.426 21.184 1.00 94.50 205 GLU A C 1
ATOM 1649 O O . GLU A 1 205 ? -11.233 4.252 21.924 1.00 94.50 205 GLU A O 1
ATOM 1654 N N . PHE A 1 206 ? -11.299 3.165 19.959 1.00 94.31 206 PHE A N 1
ATOM 1655 C CA . PHE A 1 206 ? -10.088 3.785 19.424 1.00 94.31 206 PHE A CA 1
ATOM 1656 C C . PHE A 1 206 ? -10.216 5.308 19.309 1.00 94.31 206 PHE A C 1
ATOM 1658 O O . PHE A 1 206 ? -9.303 6.033 19.696 1.00 94.31 206 PHE A O 1
ATOM 1665 N N . SER A 1 207 ? -11.333 5.809 18.769 1.00 93.69 207 SER A N 1
ATOM 1666 C CA . SER A 1 207 ? -11.524 7.250 18.557 1.00 93.69 207 SER A CA 1
ATOM 1667 C C . SER A 1 207 ? -11.568 8.014 19.877 1.00 93.69 207 SER A C 1
ATOM 1669 O O . SER A 1 207 ? -11.003 9.098 19.957 1.00 93.69 207 SER A O 1
ATOM 1671 N N . ALA A 1 208 ? -12.194 7.445 20.913 1.00 93.81 208 ALA A N 1
ATOM 1672 C CA . ALA A 1 208 ? -12.218 8.041 22.246 1.00 93.81 208 ALA A CA 1
ATOM 1673 C C . ALA A 1 208 ? -10.810 8.135 22.854 1.00 93.81 208 ALA A C 1
ATOM 1675 O O . ALA A 1 208 ? -10.443 9.174 23.399 1.00 93.81 208 ALA A O 1
ATOM 1676 N N . TRP A 1 209 ? -10.003 7.077 22.720 1.00 95.00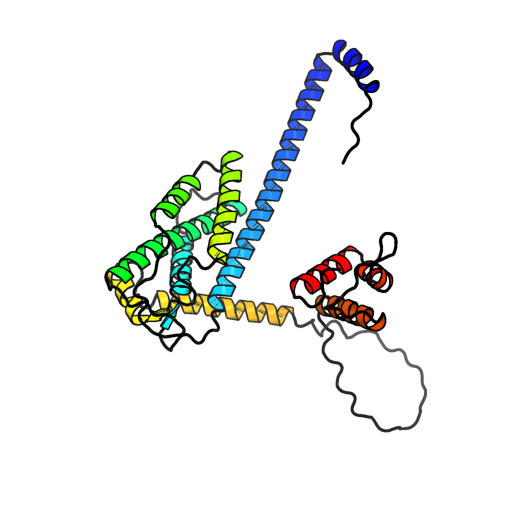 209 TRP A N 1
ATOM 1677 C CA . TRP A 1 209 ? -8.602 7.108 23.141 1.00 95.00 209 TRP A CA 1
ATOM 1678 C C . TRP A 1 209 ? -7.789 8.146 22.353 1.00 95.00 209 TRP A C 1
ATOM 1680 O O . TRP A 1 209 ? -7.093 8.968 22.943 1.00 95.00 209 TRP A O 1
ATOM 1690 N N . ALA A 1 210 ? -7.904 8.152 21.024 1.00 92.44 210 ALA A N 1
ATOM 1691 C CA . ALA A 1 210 ? -7.129 9.047 20.170 1.00 92.44 210 ALA A CA 1
ATOM 1692 C C . ALA A 1 210 ? -7.479 10.531 20.396 1.00 92.44 210 ALA A C 1
ATOM 1694 O O . ALA A 1 210 ? -6.599 11.388 20.297 1.00 92.44 210 ALA A O 1
ATOM 1695 N N . GLU A 1 211 ? -8.739 10.826 20.729 1.00 94.44 211 GLU A N 1
ATOM 1696 C CA . GLU A 1 211 ? -9.194 12.152 21.157 1.00 94.44 211 GLU A CA 1
ATOM 1697 C C . GLU A 1 211 ? -8.607 12.546 22.516 1.00 94.44 211 GLU A C 1
ATOM 1699 O O . GLU A 1 211 ? -8.095 13.656 22.656 1.00 94.44 211 GLU A O 1
ATOM 1704 N N . ALA A 1 212 ? -8.613 11.636 23.497 1.00 93.06 212 ALA A N 1
ATOM 1705 C CA . ALA A 1 212 ? -8.035 11.887 24.818 1.00 93.06 212 ALA A CA 1
ATOM 1706 C C . ALA A 1 212 ? -6.522 12.177 24.761 1.00 93.06 212 ALA A C 1
ATOM 1708 O O . ALA A 1 212 ? -6.023 13.001 25.524 1.00 93.06 212 ALA A O 1
ATOM 1709 N N . GLU A 1 213 ? -5.805 11.549 23.827 1.00 92.00 213 GLU A N 1
ATOM 1710 C CA . GLU A 1 213 ? -4.380 11.800 23.559 1.00 92.00 213 GLU A CA 1
ATOM 1711 C C . GLU A 1 213 ? -4.133 13.035 22.667 1.00 92.00 213 GLU A C 1
ATOM 1713 O O . GLU A 1 213 ? -2.988 13.370 22.360 1.00 92.00 213 GLU A O 1
ATOM 1718 N N . GLY A 1 214 ? -5.189 13.712 22.200 1.00 92.88 214 GLY A N 1
ATOM 1719 C CA . GLY A 1 214 ? -5.082 14.880 21.322 1.00 92.88 214 GLY A CA 1
ATOM 1720 C C . GLY A 1 214 ? -4.505 14.572 19.934 1.00 92.88 214 GLY A C 1
ATOM 1721 O O . GLY A 1 214 ? -3.975 15.465 19.272 1.00 92.88 214 GLY A O 1
ATOM 1722 N N . ILE A 1 215 ? -4.578 13.318 19.478 1.00 89.25 215 ILE A N 1
ATOM 1723 C CA . ILE A 1 215 ? -4.034 12.889 18.179 1.00 89.25 215 ILE A CA 1
ATOM 1724 C C . ILE A 1 215 ? -4.944 13.372 17.039 1.00 89.25 215 ILE A C 1
ATOM 1726 O O . ILE A 1 215 ? -4.471 13.882 16.014 1.00 89.25 215 ILE A O 1
ATOM 1730 N N . VAL A 1 216 ? -6.254 13.203 17.221 1.00 92.69 216 VAL A N 1
ATOM 1731 C CA . VAL A 1 216 ? -7.328 13.525 16.268 1.00 92.69 216 VAL A CA 1
ATOM 1732 C C . VAL A 1 216 ? -8.605 13.866 17.023 1.00 92.69 216 VAL A C 1
ATOM 1734 O O . VAL A 1 216 ? -8.780 13.443 18.161 1.00 92.69 216 VAL A O 1
ATOM 1737 N N . THR A 1 217 ? -9.508 14.615 16.395 1.00 94.38 217 THR A N 1
ATOM 1738 C CA . THR A 1 217 ? -10.821 14.899 16.989 1.00 94.38 217 THR A CA 1
ATOM 1739 C C . THR A 1 217 ? -11.766 13.705 16.852 1.00 94.38 217 THR A C 1
ATOM 1741 O O . THR A 1 217 ? -11.580 12.819 16.007 1.00 94.38 217 THR A O 1
ATOM 1744 N N . ARG A 1 218 ? -12.828 13.679 17.667 1.00 89.19 218 ARG A N 1
ATOM 1745 C CA . ARG A 1 218 ? -13.895 12.686 17.523 1.00 89.19 218 ARG A CA 1
ATOM 1746 C C . ARG A 1 218 ? -14.499 12.741 16.123 1.00 89.19 218 ARG A C 1
ATOM 1748 O O . ARG A 1 218 ? -14.918 13.797 15.666 1.00 89.19 218 ARG A O 1
ATOM 1755 N N . GLY A 1 219 ? -14.580 11.590 15.463 1.00 88.31 219 GLY A N 1
ATOM 1756 C CA . GLY A 1 219 ? -15.148 11.473 14.118 1.00 88.31 219 GLY A CA 1
ATOM 1757 C C . GLY A 1 219 ? -14.141 11.673 12.984 1.00 88.31 219 GLY A C 1
ATOM 1758 O O . GLY A 1 219 ? -14.339 11.075 11.931 1.00 88.31 219 GLY A O 1
ATOM 1759 N N . GLU A 1 220 ? -13.012 12.362 13.205 1.00 91.69 220 GLU A N 1
ATOM 1760 C CA . GLU A 1 220 ? -12.015 12.615 12.148 1.00 91.69 220 GLU A CA 1
ATOM 1761 C C . GLU A 1 220 ? -11.491 11.310 11.526 1.00 91.69 220 GLU A C 1
ATOM 1763 O O . GLU A 1 220 ? -11.301 11.216 10.314 1.00 91.69 220 GLU A O 1
ATOM 1768 N N . ILE A 1 221 ? -11.277 10.269 12.337 1.00 90.06 221 ILE A N 1
ATOM 1769 C CA . ILE A 1 221 ? -10.831 8.963 11.828 1.00 90.06 221 ILE A CA 1
ATOM 1770 C C . ILE A 1 221 ? -11.891 8.356 10.910 1.00 90.06 221 ILE A C 1
ATOM 1772 O O . ILE A 1 221 ? -11.552 7.863 9.837 1.00 90.06 221 ILE A O 1
ATOM 1776 N N . ALA A 1 222 ? -13.161 8.393 11.316 1.00 89.62 222 ALA A N 1
ATOM 1777 C CA . ALA A 1 222 ? -14.260 7.840 10.532 1.00 89.62 222 ALA A CA 1
ATOM 1778 C C . ALA A 1 222 ? -14.427 8.597 9.207 1.00 89.62 222 ALA A C 1
ATOM 1780 O O . ALA A 1 222 ? -14.515 7.970 8.156 1.00 89.62 222 ALA A O 1
ATOM 1781 N N . GLU A 1 223 ? -14.378 9.930 9.247 1.00 89.81 223 GLU A N 1
ATOM 1782 C CA . GLU A 1 223 ? -14.418 10.787 8.059 1.00 89.81 223 GLU A CA 1
ATOM 1783 C C . GLU A 1 223 ? -13.260 10.485 7.106 1.00 89.81 223 GLU A C 1
ATOM 1785 O O . GLU A 1 223 ? -13.469 10.321 5.906 1.00 89.81 223 GLU A O 1
ATOM 1790 N N . ARG A 1 224 ? -12.035 10.336 7.626 1.00 88.75 224 ARG A N 1
ATOM 1791 C CA . ARG A 1 224 ? -10.867 9.995 6.800 1.00 88.75 224 ARG A CA 1
ATOM 1792 C C . ARG A 1 224 ? -10.962 8.602 6.199 1.00 88.75 224 ARG A C 1
ATOM 1794 O O . ARG A 1 224 ? -10.594 8.422 5.042 1.00 88.75 224 ARG A O 1
ATOM 1801 N N . LEU A 1 225 ? -11.433 7.619 6.963 1.00 87.00 225 LEU A N 1
ATOM 1802 C CA . LEU A 1 225 ? -11.656 6.272 6.444 1.00 87.00 225 LEU A CA 1
ATOM 1803 C C . LEU A 1 225 ? -12.711 6.284 5.330 1.00 87.00 225 LEU A C 1
ATOM 1805 O O . LEU A 1 225 ? -12.462 5.674 4.294 1.00 87.00 225 LEU A O 1
ATOM 1809 N N . SER A 1 226 ? -13.804 7.035 5.503 1.00 86.88 226 SER A N 1
ATOM 1810 C CA . SER A 1 226 ? -14.833 7.239 4.472 1.00 86.88 226 SER A CA 1
ATOM 1811 C C . SER A 1 226 ? -14.258 7.916 3.230 1.00 86.88 226 SER A C 1
ATOM 1813 O O . SER A 1 226 ? -14.444 7.424 2.128 1.00 86.88 226 SER A O 1
ATOM 1815 N N . ALA A 1 227 ? -13.476 8.988 3.386 1.00 85.69 227 ALA A N 1
ATOM 1816 C CA . ALA A 1 227 ? -12.867 9.685 2.253 1.00 85.69 227 ALA A CA 1
ATOM 1817 C C . ALA A 1 227 ? -11.913 8.781 1.449 1.00 85.69 227 ALA A C 1
ATOM 1819 O O . ALA A 1 227 ? -11.859 8.857 0.221 1.00 85.69 227 ALA A O 1
ATOM 1820 N N . ILE A 1 228 ? -11.169 7.901 2.131 1.00 82.44 228 ILE A N 1
ATOM 1821 C CA . ILE A 1 228 ? -10.318 6.897 1.475 1.00 82.44 228 ILE A CA 1
ATOM 1822 C C . ILE A 1 228 ? -11.170 5.886 0.691 1.00 82.44 228 ILE A C 1
ATOM 1824 O O . ILE A 1 228 ? -10.777 5.503 -0.413 1.00 82.44 228 ILE A O 1
ATOM 1828 N N . GLU A 1 229 ? -12.314 5.461 1.237 1.00 82.44 229 GLU A N 1
ATOM 1829 C CA . GLU A 1 229 ? -13.270 4.579 0.554 1.00 82.44 229 GLU A CA 1
ATOM 1830 C C . GLU A 1 229 ? -13.909 5.264 -0.662 1.00 82.44 229 GLU A C 1
ATOM 1832 O O . GLU A 1 229 ? -13.917 4.684 -1.747 1.00 82.44 229 GLU A O 1
ATOM 1837 N N . ASP A 1 230 ? -14.365 6.508 -0.528 1.00 84.12 230 ASP A N 1
ATOM 1838 C CA . ASP A 1 230 ? -14.988 7.278 -1.609 1.00 84.12 230 ASP A CA 1
ATOM 1839 C C . ASP A 1 230 ? -14.018 7.498 -2.773 1.00 84.12 230 ASP A C 1
ATOM 1841 O O . ASP A 1 230 ? -14.352 7.247 -3.934 1.00 84.12 230 ASP A O 1
ATOM 1845 N N . GLU A 1 231 ? -12.778 7.899 -2.480 1.00 81.69 231 GLU A N 1
ATOM 1846 C CA . GLU A 1 231 ? -11.745 8.057 -3.506 1.00 81.69 231 GLU A CA 1
ATOM 1847 C C . GLU A 1 231 ? -11.438 6.725 -4.197 1.00 81.69 231 GLU A C 1
ATOM 1849 O O . GLU A 1 231 ? -11.233 6.669 -5.413 1.00 81.69 231 GLU A O 1
ATOM 1854 N N . PHE A 1 232 ? -11.435 5.630 -3.439 1.00 80.31 232 PHE A N 1
ATOM 1855 C CA . PHE A 1 232 ? -11.262 4.299 -3.994 1.00 80.31 232 PHE A CA 1
ATOM 1856 C C . PHE A 1 232 ? -12.408 3.906 -4.937 1.00 80.31 232 PHE A C 1
ATOM 1858 O O . PHE A 1 232 ? -12.146 3.413 -6.039 1.00 80.31 232 PHE A O 1
ATOM 1865 N N . MET A 1 233 ? -13.658 4.163 -4.550 1.00 80.50 233 MET A N 1
ATOM 1866 C CA . MET A 1 233 ? -14.829 3.891 -5.385 1.00 80.50 233 MET A CA 1
ATOM 1867 C C . MET A 1 233 ? -14.831 4.759 -6.647 1.00 80.50 233 MET A C 1
ATOM 1869 O O . MET A 1 233 ? -15.056 4.240 -7.741 1.00 80.50 233 MET A O 1
ATOM 1873 N N . ALA A 1 234 ? -14.475 6.042 -6.535 1.00 83.31 234 ALA A N 1
ATOM 1874 C CA . ALA A 1 234 ? -14.330 6.940 -7.679 1.00 83.31 234 ALA A CA 1
ATOM 1875 C C . ALA A 1 234 ? -13.255 6.447 -8.662 1.00 83.31 234 ALA A C 1
ATOM 1877 O O . ALA A 1 234 ? -13.476 6.402 -9.873 1.00 83.31 234 ALA A O 1
ATOM 1878 N N . MET A 1 235 ? -12.100 6.004 -8.158 1.00 76.50 235 MET A N 1
ATOM 1879 C CA . MET A 1 235 ? -11.056 5.416 -9.002 1.00 76.50 235 MET A CA 1
ATOM 1880 C C . MET A 1 235 ? -11.499 4.112 -9.672 1.00 76.50 235 MET A C 1
ATOM 1882 O O . MET A 1 235 ? -11.140 3.877 -10.826 1.00 76.50 235 MET A O 1
ATOM 1886 N N . GLN A 1 236 ? -12.249 3.253 -8.972 1.00 78.19 236 GLN A N 1
ATOM 1887 C CA . GLN A 1 236 ? -12.819 2.048 -9.578 1.00 78.19 236 GLN A CA 1
ATOM 1888 C C . GLN A 1 236 ? -13.782 2.395 -10.708 1.00 78.19 236 GLN A C 1
ATOM 1890 O O . GLN A 1 236 ? -13.693 1.772 -11.763 1.00 78.19 236 GLN A O 1
ATOM 1895 N N . ALA A 1 237 ? -14.642 3.396 -10.516 1.00 82.38 237 ALA A N 1
ATOM 1896 C CA . ALA A 1 237 ? -15.554 3.865 -11.550 1.00 82.38 237 ALA A CA 1
ATOM 1897 C C . ALA A 1 237 ? -14.781 4.354 -12.786 1.00 82.38 237 ALA A C 1
ATOM 1899 O O . ALA A 1 237 ? -15.042 3.879 -13.884 1.00 82.38 237 ALA A O 1
ATOM 1900 N N . ILE A 1 238 ? -13.740 5.181 -12.611 1.00 81.81 238 ILE A N 1
ATOM 1901 C CA . ILE A 1 238 ? -12.873 5.631 -13.720 1.00 81.81 238 ILE A CA 1
ATOM 1902 C C . ILE A 1 238 ? -12.206 4.442 -14.427 1.00 81.81 238 ILE A C 1
ATOM 1904 O O . ILE A 1 238 ? -12.111 4.410 -15.654 1.00 81.81 238 ILE A O 1
ATOM 1908 N N . ALA A 1 239 ? -11.728 3.453 -13.669 1.00 79.00 239 ALA A N 1
ATOM 1909 C CA . ALA A 1 239 ? -11.088 2.265 -14.227 1.00 79.00 239 ALA A CA 1
ATOM 1910 C C . ALA A 1 239 ? -12.075 1.336 -14.956 1.00 79.00 239 ALA A C 1
ATOM 1912 O O . ALA A 1 239 ? -11.660 0.614 -15.861 1.00 79.00 239 ALA A O 1
ATOM 1913 N N . GLN A 1 240 ? -13.350 1.324 -14.562 1.00 81.12 240 GLN A N 1
ATOM 1914 C CA . GLN A 1 240 ? -14.423 0.609 -15.256 1.00 81.12 240 GLN A CA 1
ATOM 1915 C C . GLN A 1 240 ? -14.869 1.355 -16.517 1.00 81.12 240 GLN A C 1
ATOM 1917 O O . GLN A 1 240 ? -15.027 0.725 -17.555 1.00 81.12 240 GLN A O 1
ATOM 1922 N N . ASP A 1 241 ? -14.975 2.679 -16.456 1.00 80.75 241 ASP A N 1
ATOM 1923 C CA . ASP A 1 241 ? -15.347 3.527 -17.591 1.00 80.75 241 ASP A CA 1
ATOM 1924 C C . ASP A 1 241 ? -14.255 3.513 -18.673 1.00 80.75 241 ASP A C 1
ATOM 1926 O O . ASP A 1 241 ? -14.515 3.276 -19.846 1.00 80.75 241 ASP A O 1
ATOM 1930 N N . SER A 1 242 ? -12.981 3.554 -18.263 1.00 80.31 242 SER A N 1
ATOM 1931 C CA . SER A 1 242 ? -11.833 3.375 -19.170 1.00 80.31 242 SER A CA 1
ATOM 1932 C C . SER A 1 242 ? -11.747 1.969 -19.792 1.00 80.31 242 SER A C 1
ATOM 1934 O O . SER A 1 242 ? -10.940 1.748 -20.696 1.00 80.31 242 SER A O 1
ATOM 1936 N N . ARG A 1 243 ? -12.513 0.987 -19.285 1.00 74.88 243 ARG A N 1
ATOM 1937 C CA . ARG A 1 243 ? -12.626 -0.363 -19.869 1.00 74.88 243 ARG A CA 1
ATOM 1938 C C . ARG A 1 243 ? -13.750 -0.474 -20.899 1.00 74.88 243 ARG A C 1
ATOM 1940 O O . ARG A 1 243 ? -13.772 -1.490 -21.592 1.00 74.88 243 ARG A O 1
ATOM 1947 N N . MET A 1 244 ? -14.643 0.509 -21.009 1.00 61.62 244 MET A N 1
ATOM 1948 C CA . MET A 1 244 ? -15.667 0.550 -22.051 1.00 61.62 244 MET A CA 1
ATOM 1949 C C . MET A 1 244 ? -15.033 1.129 -23.326 1.00 61.62 244 MET A C 1
ATOM 1951 O O . MET A 1 244 ? -14.657 2.301 -23.338 1.00 61.62 244 MET A O 1
ATOM 1955 N N . PRO A 1 245 ? -14.836 0.341 -24.399 1.00 61.66 245 PRO A N 1
ATOM 1956 C CA . PRO A 1 245 ? -14.461 0.922 -25.681 1.00 61.66 245 PRO A CA 1
ATOM 1957 C C . PRO A 1 245 ? -15.582 1.868 -26.134 1.00 61.66 245 PRO A C 1
ATOM 1959 O O . PRO A 1 245 ? -16.743 1.472 -26.136 1.00 61.66 245 PRO A O 1
ATOM 1962 N N . SER A 1 246 ? -15.241 3.110 -26.495 1.00 57.84 246 SER A N 1
ATOM 1963 C CA . SER A 1 246 ? -16.196 4.084 -27.037 1.00 57.84 246 SER A CA 1
ATOM 1964 C C . SER A 1 246 ? -16.919 3.484 -28.247 1.00 57.84 246 SER A C 1
ATOM 1966 O O . SER A 1 246 ? -16.299 3.285 -29.296 1.00 57.84 246 SER A O 1
ATOM 1968 N N . GLU A 1 247 ? -18.212 3.190 -28.101 1.00 57.91 247 GLU A N 1
ATOM 1969 C CA . GLU A 1 247 ? -19.045 2.604 -29.164 1.00 57.91 247 GLU A CA 1
ATOM 1970 C C . GLU A 1 247 ? -19.139 3.524 -30.399 1.00 57.91 247 GLU A C 1
ATOM 1972 O O . GLU A 1 247 ? -19.382 3.051 -31.507 1.00 57.91 247 GLU A O 1
ATOM 1977 N N . ASP A 1 248 ? -18.797 4.807 -30.254 1.00 57.38 248 ASP A N 1
ATOM 1978 C CA . ASP A 1 248 ? -18.883 5.829 -31.305 1.00 57.38 248 ASP A CA 1
ATOM 1979 C C . ASP A 1 248 ? -17.841 5.726 -32.440 1.00 57.38 248 ASP A C 1
ATOM 1981 O O . ASP A 1 248 ? -17.868 6.531 -33.367 1.00 57.38 248 ASP A O 1
ATOM 1985 N N . GLN A 1 249 ? -16.931 4.743 -32.439 1.00 54.84 249 GLN A N 1
ATOM 1986 C CA . GLN A 1 249 ? -16.005 4.525 -33.572 1.00 54.84 249 GLN A CA 1
ATOM 1987 C C . GLN A 1 249 ? -16.430 3.406 -34.531 1.00 54.84 249 GLN A C 1
ATOM 1989 O O . GLN A 1 249 ? -15.677 3.057 -35.440 1.00 54.84 249 GLN A O 1
ATOM 1994 N N . LYS A 1 250 ? -17.640 2.858 -34.377 1.00 55.69 250 LYS A N 1
ATOM 1995 C CA . LYS A 1 250 ? -18.163 1.794 -35.245 1.00 55.69 250 LYS A CA 1
ATOM 1996 C C . LYS A 1 250 ? -19.380 2.227 -36.064 1.00 55.69 250 LYS A C 1
ATOM 1998 O O . LYS A 1 250 ? -20.339 1.476 -36.188 1.00 55.69 250 LYS A O 1
ATOM 2003 N N . GLN A 1 251 ? -19.347 3.417 -36.663 1.00 57.28 251 GLN A N 1
ATOM 2004 C CA . GLN A 1 251 ? -20.323 3.754 -37.700 1.00 57.28 251 GLN A CA 1
ATOM 2005 C C . GLN A 1 251 ? -19.792 4.802 -38.680 1.00 57.28 251 GLN A C 1
ATOM 2007 O O . GLN A 1 251 ? -19.928 6.002 -38.466 1.00 57.28 251 GLN A O 1
ATOM 2012 N N . SER A 1 252 ? -19.151 4.336 -39.754 1.00 50.69 252 SER A N 1
ATOM 2013 C CA . SER A 1 252 ? -19.269 4.893 -41.114 1.00 50.69 252 SER A CA 1
ATOM 2014 C C . SER A 1 252 ? -18.264 4.227 -42.057 1.00 50.69 252 SER A C 1
ATOM 2016 O O . SER A 1 252 ? -17.254 4.816 -42.415 1.00 50.69 252 SER A O 1
ATOM 2018 N N . ASP A 1 253 ? -18.582 3.012 -42.503 1.00 58.00 253 ASP A N 1
ATOM 2019 C CA . ASP A 1 253 ? -18.279 2.652 -43.889 1.00 58.00 253 ASP A CA 1
ATOM 2020 C C . ASP A 1 253 ? -19.624 2.614 -44.634 1.00 58.00 253 ASP A C 1
ATOM 2022 O O . ASP A 1 253 ? -20.555 1.947 -44.166 1.00 58.00 253 ASP A O 1
ATOM 2026 N N . PRO A 1 254 ? -19.790 3.384 -45.724 1.00 63.53 254 PRO A N 1
ATOM 2027 C CA . PRO A 1 254 ? -20.999 3.366 -46.529 1.00 63.53 254 PRO A CA 1
ATOM 2028 C C . PRO A 1 254 ? -21.032 2.059 -47.323 1.00 63.53 254 PRO A C 1
ATOM 2030 O O . PRO A 1 254 ? -20.139 1.768 -48.116 1.00 63.53 254 PRO A O 1
ATOM 2033 N N . GLN A 1 255 ? -22.055 1.251 -47.068 1.00 53.56 255 GLN A N 1
ATOM 2034 C CA . GLN A 1 255 ? -22.305 0.023 -47.803 1.00 53.56 255 GLN A CA 1
ATOM 2035 C C . GLN A 1 255 ? -22.920 0.390 -49.156 1.00 53.56 255 GLN A C 1
ATOM 2037 O O . GLN A 1 255 ? -24.080 0.789 -49.215 1.00 53.56 255 GLN A O 1
ATOM 2042 N N . ASP A 1 256 ? -22.104 0.303 -50.207 1.00 58.28 256 ASP A N 1
ATOM 2043 C CA . ASP A 1 256 ? -22.538 0.377 -51.601 1.00 58.28 256 ASP A CA 1
ATOM 2044 C C . ASP A 1 256 ? -23.302 -0.901 -51.985 1.00 58.28 256 ASP A C 1
ATOM 2046 O O . ASP A 1 256 ? -22.932 -2.023 -51.619 1.00 58.28 256 ASP A O 1
ATOM 2050 N N . ASP A 1 257 ? -24.383 -0.680 -52.720 1.00 60.81 257 ASP A N 1
ATOM 2051 C CA . ASP A 1 257 ? -25.383 -1.635 -53.174 1.00 60.81 257 ASP A CA 1
ATOM 2052 C C . ASP A 1 257 ? -24.828 -2.737 -54.098 1.00 60.81 257 ASP A C 1
ATOM 2054 O O . ASP A 1 257 ? -24.121 -2.451 -55.065 1.00 60.81 257 ASP A O 1
ATOM 2058 N N . ALA A 1 258 ? -25.259 -3.989 -53.887 1.00 52.00 258 ALA A N 1
ATOM 2059 C CA . ALA A 1 258 ? -25.491 -4.945 -54.978 1.00 52.00 258 ALA A CA 1
ATOM 2060 C C . ALA A 1 258 ? -26.398 -6.117 -54.548 1.00 52.00 258 ALA A C 1
ATOM 2062 O O . ALA A 1 258 ? -26.047 -6.932 -53.696 1.00 52.00 258 ALA A O 1
ATOM 2063 N N . ASP A 1 259 ? -27.556 -6.169 -55.207 1.00 58.03 259 ASP A N 1
ATOM 2064 C CA . ASP A 1 259 ? -28.614 -7.185 -55.242 1.00 58.03 259 ASP A CA 1
ATOM 2065 C C . ASP A 1 259 ? -28.198 -8.666 -55.133 1.00 58.03 259 ASP A C 1
ATOM 2067 O O . ASP A 1 259 ? -27.370 -9.146 -55.907 1.00 58.03 259 ASP A O 1
ATOM 2071 N N . ALA A 1 260 ? -28.940 -9.424 -54.311 1.00 46.22 260 ALA A N 1
ATOM 2072 C CA . ALA A 1 260 ? -29.547 -10.710 -54.694 1.00 46.22 260 ALA A CA 1
ATOM 2073 C C . ALA A 1 260 ? -30.557 -11.195 -53.622 1.00 46.22 260 ALA A C 1
ATOM 2075 O O . ALA A 1 260 ? -30.239 -11.161 -52.432 1.00 46.22 260 ALA A O 1
ATOM 2076 N N . PRO A 1 261 ? -31.748 -11.706 -53.997 1.00 59.16 261 PRO A N 1
ATOM 2077 C CA . PRO A 1 261 ? -32.691 -12.299 -53.055 1.00 59.16 261 PRO A CA 1
ATOM 2078 C C . PRO A 1 261 ? -32.412 -13.801 -52.899 1.00 59.16 261 PRO A C 1
ATOM 2080 O O . PRO A 1 261 ? -32.313 -14.534 -53.882 1.00 59.16 261 PRO A O 1
ATOM 2083 N N . THR A 1 262 ? -32.306 -14.304 -51.670 1.00 50.31 262 THR A N 1
ATOM 2084 C CA . THR A 1 262 ? -32.373 -15.749 -51.404 1.00 50.31 262 THR A CA 1
ATOM 2085 C C . THR A 1 262 ? -33.183 -16.011 -50.142 1.00 50.31 262 THR A C 1
ATOM 2087 O O . THR A 1 262 ? -32.991 -15.376 -49.107 1.00 50.31 262 THR A O 1
ATOM 2090 N N . GLU A 1 263 ? -34.140 -16.920 -50.309 1.00 44.88 263 GLU A N 1
ATOM 2091 C CA . GLU A 1 263 ? -35.194 -17.322 -49.390 1.00 44.88 263 GLU A CA 1
ATOM 2092 C C . GLU A 1 263 ? -34.711 -17.895 -48.052 1.00 44.88 263 GLU A C 1
ATOM 2094 O O . GLU A 1 263 ? -33.719 -18.611 -47.945 1.00 44.88 263 GLU A O 1
ATOM 2099 N N . HIS A 1 264 ? -35.539 -17.591 -47.055 1.00 48.00 264 HIS A N 1
ATOM 2100 C CA . HIS A 1 264 ? -35.637 -18.082 -45.688 1.00 48.00 264 HIS A CA 1
ATOM 2101 C C . HIS A 1 264 ? -35.096 -19.491 -45.374 1.00 48.00 264 HIS A C 1
ATOM 2103 O O . HIS A 1 264 ? -35.671 -20.506 -45.766 1.00 48.00 264 HIS A O 1
ATOM 2109 N N . ALA A 1 265 ? -34.135 -19.529 -44.447 1.00 41.72 265 ALA A N 1
ATOM 2110 C CA . ALA A 1 265 ? -33.992 -20.591 -43.452 1.00 41.72 265 ALA A CA 1
ATOM 2111 C C . ALA A 1 265 ? -33.948 -19.955 -42.047 1.00 41.72 265 ALA A C 1
ATOM 2113 O O . ALA A 1 265 ? -33.400 -18.869 -41.865 1.00 41.72 265 ALA A O 1
ATOM 2114 N N . ALA A 1 266 ? -34.614 -20.597 -41.087 1.00 42.22 266 ALA A N 1
ATOM 2115 C CA . ALA A 1 266 ? -34.918 -20.083 -39.753 1.00 42.22 266 ALA A CA 1
ATOM 2116 C C . ALA A 1 266 ? -33.665 -19.698 -38.932 1.00 42.22 266 ALA A C 1
ATOM 2118 O O . ALA A 1 266 ? -32.672 -20.424 -38.980 1.00 42.22 266 ALA A O 1
ATOM 2119 N N . PRO A 1 267 ? -33.705 -18.600 -38.149 1.00 47.81 267 PRO A N 1
ATOM 2120 C CA . PRO A 1 267 ? -32.572 -18.174 -37.345 1.00 47.81 267 PRO A CA 1
ATOM 2121 C C . PRO A 1 267 ? -32.474 -19.037 -36.084 1.00 47.81 267 PRO A C 1
ATOM 2123 O O 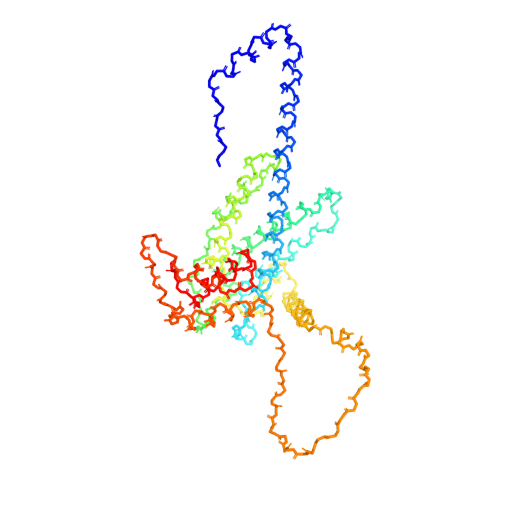. PRO A 1 267 ? -33.297 -18.953 -35.174 1.00 47.81 267 PRO A O 1
ATOM 2126 N N . GLU A 1 268 ? -31.445 -19.874 -36.049 1.00 51.91 268 GLU A N 1
ATOM 2127 C CA . GLU A 1 268 ? -30.877 -20.423 -34.823 1.00 51.91 268 GLU A CA 1
ATOM 2128 C C . GLU A 1 268 ? -30.439 -19.238 -33.940 1.00 51.91 268 GLU A C 1
ATOM 2130 O O . GLU A 1 268 ? -29.799 -18.309 -34.439 1.00 51.91 268 GLU A O 1
ATOM 2135 N N . GLU A 1 269 ? -30.855 -19.213 -32.667 1.00 46.75 269 GLU A N 1
ATOM 2136 C CA . GLU A 1 269 ? -30.560 -18.148 -31.697 1.00 46.75 269 GLU A CA 1
ATOM 2137 C C . GLU A 1 269 ? -29.044 -17.926 -31.573 1.00 46.75 269 GLU A C 1
ATOM 2139 O O . GLU A 1 269 ? -28.351 -18.533 -30.754 1.00 46.75 269 GLU A O 1
ATOM 2144 N N . ALA A 1 270 ? -28.517 -17.025 -32.402 1.00 49.19 270 ALA A N 1
ATOM 2145 C CA . ALA A 1 270 ? -27.154 -16.547 -32.316 1.00 49.19 270 ALA A CA 1
ATOM 2146 C C . ALA A 1 270 ? -27.011 -15.794 -30.993 1.00 49.19 270 ALA A C 1
ATOM 2148 O O . ALA A 1 270 ? -27.507 -14.678 -30.823 1.00 49.19 270 ALA A O 1
ATOM 2149 N N . THR A 1 271 ? -26.341 -16.432 -30.036 1.00 49.25 271 THR A N 1
ATOM 2150 C CA . THR A 1 271 ? -25.918 -15.780 -28.801 1.00 49.25 271 THR A CA 1
ATOM 2151 C C . THR A 1 271 ? -25.145 -14.519 -29.194 1.00 49.25 271 THR A C 1
ATOM 2153 O O . THR A 1 271 ? -24.220 -14.624 -30.006 1.00 49.25 271 THR A O 1
ATOM 2156 N N . PRO A 1 272 ? -25.520 -13.328 -28.690 1.00 53.31 272 PRO A N 1
ATOM 2157 C CA . PRO A 1 272 ? -24.866 -12.093 -29.091 1.00 53.31 272 PRO A CA 1
ATOM 2158 C C . PRO A 1 272 ? -23.358 -12.229 -28.844 1.00 53.31 272 PRO A C 1
ATOM 2160 O O . PRO A 1 272 ? -22.967 -12.729 -27.782 1.00 53.31 272 PRO A O 1
ATOM 2163 N N . PRO A 1 273 ? -22.503 -11.845 -29.813 1.00 59.88 273 PRO A N 1
ATOM 2164 C CA . PRO A 1 273 ? -21.062 -11.954 -29.661 1.00 59.88 273 PRO A CA 1
ATOM 2165 C C . PRO A 1 273 ? -20.663 -11.173 -28.414 1.00 59.88 273 PRO A C 1
ATOM 2167 O O . PRO A 1 273 ? -20.863 -9.961 -28.330 1.00 59.88 273 PRO A O 1
ATOM 2170 N N . GLY A 1 274 ? -20.154 -11.896 -27.415 1.00 52.31 274 GLY A N 1
ATOM 2171 C CA . GLY A 1 274 ? -19.685 -11.291 -26.180 1.00 52.31 274 GLY A CA 1
ATOM 2172 C C . GLY A 1 274 ? -18.639 -10.209 -26.473 1.00 52.31 274 GLY A C 1
ATOM 2173 O O . GLY A 1 274 ? -17.976 -10.254 -27.515 1.00 52.31 274 GLY A O 1
ATOM 2174 N N . PRO A 1 275 ? -18.478 -9.230 -25.568 1.00 55.94 275 PRO A N 1
ATOM 2175 C CA . PRO A 1 275 ? -17.509 -8.158 -25.745 1.00 55.94 275 PRO A CA 1
ATOM 2176 C C . PRO A 1 275 ? -16.123 -8.737 -26.074 1.00 55.94 275 PRO A C 1
ATOM 2178 O O . PRO A 1 275 ? -15.722 -9.738 -25.464 1.00 55.94 275 PRO A O 1
ATOM 2181 N N . PRO A 1 276 ? -15.384 -8.141 -27.029 1.00 57.69 276 PRO A N 1
ATOM 2182 C CA . PRO A 1 276 ? -14.085 -8.654 -27.429 1.00 57.69 276 PRO A CA 1
ATOM 2183 C C . PRO A 1 276 ? -13.162 -8.726 -26.202 1.00 57.69 276 PRO A C 1
ATOM 2185 O O . PRO A 1 276 ? -13.104 -7.777 -25.412 1.00 57.69 276 PRO A O 1
ATOM 2188 N N . PRO A 1 277 ? -12.452 -9.848 -25.992 1.00 61.81 277 PRO A N 1
ATOM 2189 C CA . PRO A 1 277 ? -11.578 -10.001 -24.841 1.00 61.81 277 PRO A CA 1
ATOM 2190 C C . PRO A 1 277 ? -10.525 -8.891 -24.829 1.00 61.81 277 PRO A C 1
ATOM 2192 O O . PRO A 1 277 ? -9.973 -8.536 -25.871 1.00 61.81 277 PRO A O 1
ATOM 2195 N N . LEU A 1 278 ? -10.212 -8.369 -23.635 1.00 78.62 278 LEU A N 1
ATOM 2196 C CA . LEU A 1 278 ? -9.068 -7.474 -23.426 1.00 78.62 278 LEU A CA 1
ATOM 2197 C C . LEU A 1 278 ? -7.865 -8.033 -24.196 1.00 78.62 278 LEU A C 1
ATOM 2199 O O . LEU A 1 278 ? -7.539 -9.202 -24.001 1.00 78.62 278 LEU A O 1
ATOM 2203 N N . ILE A 1 279 ? -7.195 -7.224 -25.024 1.00 86.06 279 ILE A N 1
ATOM 2204 C CA . ILE A 1 279 ? -6.086 -7.667 -25.900 1.00 86.06 279 ILE A CA 1
ATOM 2205 C C . ILE A 1 279 ? -5.070 -8.530 -25.133 1.00 86.06 279 ILE A C 1
ATOM 2207 O O . ILE A 1 279 ? -4.568 -9.526 -25.643 1.00 86.06 279 ILE A O 1
ATOM 2211 N N . GLN A 1 280 ? -4.818 -8.185 -23.868 1.00 87.81 280 GLN A N 1
ATOM 2212 C CA . GLN A 1 280 ? -3.985 -8.969 -22.964 1.00 87.81 280 GLN A CA 1
ATOM 2213 C C . GLN A 1 280 ? -4.525 -10.390 -22.712 1.00 87.81 280 GLN A C 1
ATOM 2215 O O . GLN A 1 280 ? -3.787 -11.360 -22.869 1.00 87.81 280 GLN A O 1
ATOM 2220 N N . LYS A 1 281 ? -5.800 -10.515 -22.324 1.00 88.38 281 LYS A N 1
ATOM 2221 C CA . LYS A 1 281 ? -6.458 -11.810 -22.098 1.00 88.38 281 LYS A CA 1
ATOM 2222 C C . LYS A 1 281 ? -6.584 -12.604 -23.389 1.00 88.38 281 LYS A C 1
ATOM 2224 O O . LYS A 1 281 ? -6.488 -13.824 -23.347 1.00 88.38 281 LYS A O 1
ATOM 2229 N N . TRP A 1 282 ? -6.780 -11.927 -24.520 1.00 93.38 282 TRP A N 1
ATOM 2230 C CA . TRP A 1 282 ? -6.769 -12.562 -25.831 1.00 93.38 282 TRP A CA 1
ATOM 2231 C C . TRP A 1 282 ? -5.402 -13.191 -26.120 1.00 93.38 282 TRP A C 1
ATOM 2233 O O . TRP A 1 282 ? -5.343 -14.382 -26.386 1.00 93.38 282 TRP A O 1
ATOM 2243 N N . GLN A 1 283 ? -4.300 -12.450 -25.944 1.00 95.12 283 GLN A N 1
ATOM 2244 C CA . GLN A 1 283 ? -2.934 -12.979 -26.114 1.00 95.12 283 GLN A CA 1
ATOM 2245 C C . GLN A 1 283 ? -2.657 -14.187 -25.208 1.00 95.12 283 GLN A C 1
ATOM 2247 O O . GLN A 1 283 ? -2.064 -15.170 -25.642 1.00 95.12 283 GLN A O 1
ATOM 2252 N N . GLU A 1 284 ? -3.076 -14.108 -23.944 1.00 97.56 284 GLU A N 1
ATOM 2253 C CA . GLU A 1 284 ? -2.925 -15.188 -22.964 1.00 97.56 284 GLU A CA 1
ATOM 2254 C C . GLU A 1 284 ? -3.759 -16.420 -23.351 1.00 97.56 284 GLU A C 1
ATOM 2256 O O . GLU A 1 284 ? -3.244 -17.538 -23.372 1.00 97.56 284 GLU A O 1
ATOM 2261 N N . SER A 1 285 ? -5.020 -16.212 -23.738 1.00 96.00 285 SER A N 1
ATOM 2262 C CA . SER A 1 285 ? -5.924 -17.277 -24.189 1.00 96.00 285 SER A CA 1
ATOM 2263 C C . SER A 1 285 ? -5.426 -17.937 -25.471 1.00 96.00 285 SER A C 1
ATOM 2265 O O . SER A 1 285 ? -5.524 -19.152 -25.608 1.00 96.00 285 SER A O 1
ATOM 2267 N N . GLU A 1 286 ? -4.842 -17.159 -26.378 1.00 97.62 286 GLU A N 1
ATOM 2268 C CA . GLU A 1 286 ? -4.324 -17.635 -27.654 1.00 97.62 286 GLU A CA 1
ATOM 2269 C C . GLU A 1 286 ? -3.074 -18.512 -27.470 1.00 97.62 286 GLU A C 1
ATOM 2271 O O . GLU A 1 286 ? -2.948 -19.565 -28.096 1.00 97.62 286 GLU A O 1
ATOM 2276 N N . ILE A 1 287 ? -2.192 -18.156 -26.528 1.00 97.94 287 ILE A N 1
ATOM 2277 C CA . ILE A 1 287 ? -1.068 -19.015 -26.118 1.00 97.94 287 ILE A CA 1
ATOM 2278 C C . ILE A 1 287 ? -1.581 -20.341 -25.542 1.00 97.94 287 ILE A C 1
ATOM 2280 O O . ILE A 1 287 ? -1.088 -21.405 -25.921 1.00 97.94 287 ILE A O 1
ATOM 2284 N N . LEU A 1 288 ? -2.576 -20.294 -24.649 1.00 98.00 288 LEU A N 1
ATOM 2285 C CA . LEU A 1 288 ? -3.168 -21.497 -24.054 1.00 98.00 288 LEU A CA 1
ATOM 2286 C C . LEU A 1 288 ? -3.889 -22.365 -25.098 1.00 98.00 288 LEU A C 1
ATOM 2288 O O . LEU A 1 288 ? -3.806 -23.592 -25.025 1.00 98.00 288 LEU A O 1
ATOM 2292 N N . ARG A 1 289 ? -4.567 -21.751 -26.076 1.00 98.06 289 ARG A N 1
ATOM 2293 C CA . ARG A 1 289 ? -5.217 -22.438 -27.202 1.00 98.06 289 ARG A CA 1
ATOM 2294 C C . ARG A 1 289 ? -4.188 -23.207 -28.026 1.00 98.06 289 ARG A C 1
ATOM 2296 O O . ARG A 1 289 ? -4.311 -24.421 -28.159 1.00 98.06 289 ARG A O 1
ATOM 2303 N N . VAL A 1 290 ? -3.138 -22.530 -28.494 1.00 98.06 290 VAL A N 1
ATOM 2304 C CA . VAL A 1 290 ? -2.100 -23.151 -29.332 1.00 98.06 290 VAL A CA 1
ATOM 2305 C C . VAL A 1 290 ? -1.318 -24.230 -28.582 1.00 98.06 290 VAL A C 1
ATOM 2307 O O . VAL A 1 290 ? -0.980 -25.252 -29.173 1.00 98.06 290 VAL A O 1
ATOM 2310 N N . LEU A 1 291 ? -1.063 -24.063 -27.280 1.00 97.94 291 LEU A N 1
ATOM 2311 C CA . LEU A 1 291 ? -0.465 -25.123 -26.459 1.00 97.94 291 LEU A CA 1
ATOM 2312 C C . LEU A 1 291 ? -1.298 -26.410 -26.494 1.00 97.94 291 LEU A C 1
ATOM 2314 O O . LEU A 1 291 ? -0.753 -27.483 -26.754 1.00 97.94 291 LEU A O 1
ATOM 2318 N N . ARG A 1 292 ? -2.615 -26.295 -26.287 1.00 97.94 292 ARG A N 1
ATOM 2319 C CA . ARG A 1 292 ? -3.532 -27.444 -26.301 1.00 97.94 292 ARG A CA 1
ATOM 2320 C C . ARG A 1 292 ? -3.653 -28.065 -27.690 1.00 97.94 292 ARG A C 1
ATOM 2322 O O . ARG A 1 292 ? -3.645 -29.284 -27.802 1.00 97.94 292 ARG A O 1
ATOM 2329 N N . GLU A 1 293 ? -3.705 -27.252 -28.743 1.00 97.31 293 GLU A N 1
ATOM 2330 C CA . GLU A 1 293 ? -3.741 -27.737 -30.134 1.00 97.31 293 GLU A CA 1
ATOM 2331 C C . GLU A 1 293 ? -2.488 -28.520 -30.526 1.00 97.31 293 GLU A C 1
ATOM 2333 O O . GLU A 1 293 ? -2.560 -29.467 -31.304 1.00 97.31 293 GLU A O 1
ATOM 2338 N N . ARG A 1 294 ? -1.339 -28.165 -29.946 1.00 96.25 294 ARG A N 1
ATOM 2339 C CA . ARG A 1 294 ? -0.076 -28.899 -30.101 1.00 96.25 294 ARG A CA 1
ATOM 2340 C C . ARG A 1 294 ? 0.008 -30.151 -29.215 1.00 96.25 294 ARG A C 1
ATOM 2342 O O . ARG A 1 294 ? 1.020 -30.844 -29.247 1.00 96.25 294 ARG A O 1
ATOM 2349 N N . GLY A 1 295 ? -1.032 -30.449 -28.433 1.00 97.19 295 GLY A N 1
ATOM 2350 C CA . GLY A 1 295 ? -1.084 -31.600 -27.531 1.00 97.19 295 GLY A CA 1
ATOM 2351 C C . GLY A 1 295 ? -0.287 -31.422 -26.238 1.00 97.19 295 GLY A C 1
ATOM 2352 O O . GLY A 1 295 ? -0.026 -32.405 -25.545 1.00 97.19 295 GLY A O 1
ATOM 2353 N N . TYR A 1 296 ? 0.110 -30.194 -25.896 1.00 97.69 296 TYR A N 1
ATOM 2354 C CA . TYR A 1 296 ? 0.772 -29.913 -24.627 1.00 97.69 296 TYR A CA 1
ATOM 2355 C C . TYR A 1 296 ? -0.245 -29.658 -23.516 1.00 97.69 296 TYR A C 1
ATOM 2357 O O . TYR A 1 296 ? -1.239 -28.956 -23.707 1.00 97.69 296 TYR A O 1
ATOM 2365 N N . ASP A 1 297 ? 0.058 -30.165 -22.323 1.00 97.31 297 ASP A N 1
ATOM 2366 C CA . ASP A 1 297 ? -0.597 -29.744 -21.088 1.00 97.31 297 ASP A CA 1
ATOM 2367 C C . ASP A 1 297 ? 0.074 -28.448 -20.588 1.00 97.31 297 ASP A C 1
ATOM 2369 O O . ASP A 1 297 ? 1.263 -28.485 -20.243 1.00 97.31 297 ASP A O 1
ATOM 2373 N N . PRO A 1 298 ? -0.647 -27.308 -20.527 1.00 97.69 298 PRO A N 1
ATOM 2374 C CA . PRO A 1 298 ? -0.112 -26.047 -20.018 1.00 97.69 298 PRO A CA 1
ATOM 2375 C C . PRO A 1 298 ? 0.564 -26.190 -18.648 1.00 97.69 298 PRO A C 1
ATOM 2377 O O . PRO A 1 298 ? 1.621 -25.604 -18.422 1.00 97.69 298 PRO A O 1
ATOM 2380 N N . GLN A 1 299 ? 0.023 -27.025 -17.757 1.00 97.81 299 GLN A N 1
ATOM 2381 C CA . GLN A 1 299 ? 0.548 -27.210 -16.401 1.00 97.81 299 GLN A CA 1
ATOM 2382 C C . GLN A 1 299 ? 1.676 -28.247 -16.313 1.00 97.81 299 GLN A C 1
ATOM 2384 O O . GLN A 1 299 ? 2.239 -28.457 -15.237 1.00 97.81 299 GLN A O 1
ATOM 2389 N N . ARG A 1 300 ? 2.025 -28.910 -17.421 1.00 96.75 300 ARG A N 1
ATOM 2390 C CA . ARG A 1 300 ? 3.048 -29.967 -17.473 1.00 96.75 300 ARG A CA 1
ATOM 2391 C C . ARG A 1 300 ? 3.845 -29.912 -18.774 1.00 96.75 300 ARG A C 1
ATOM 2393 O O . ARG A 1 300 ? 3.983 -30.907 -19.484 1.00 96.75 300 ARG A O 1
ATOM 2400 N N . LEU A 1 301 ? 4.384 -28.737 -19.084 1.00 96.38 301 LEU A N 1
ATOM 2401 C CA . LEU A 1 301 ? 5.178 -28.540 -20.293 1.00 96.38 301 LEU A CA 1
ATOM 2402 C C . LEU A 1 301 ? 6.471 -29.380 -20.251 1.00 96.38 301 LEU A C 1
ATOM 2404 O O . LEU A 1 301 ? 7.234 -29.278 -19.286 1.00 96.38 301 LEU A O 1
ATOM 2408 N N . PRO A 1 302 ? 6.750 -30.204 -21.278 1.00 94.94 302 PRO A N 1
ATOM 2409 C CA . PRO A 1 302 ? 7.965 -31.005 -21.319 1.00 94.94 302 PRO A CA 1
ATOM 2410 C C . PRO A 1 302 ? 9.196 -30.124 -21.560 1.00 94.94 302 PRO A C 1
ATOM 2412 O O . PRO A 1 302 ? 9.183 -29.224 -22.403 1.00 94.94 302 PRO A O 1
ATOM 2415 N N . ARG A 1 303 ? 10.300 -30.437 -20.873 1.00 92.81 303 ARG A N 1
ATOM 2416 C CA . ARG A 1 303 ? 11.613 -29.870 -21.200 1.00 92.81 303 ARG A CA 1
ATOM 2417 C C . ARG A 1 303 ? 12.110 -30.512 -22.490 1.00 92.81 303 ARG A C 1
ATOM 2419 O O . ARG A 1 303 ? 12.314 -31.724 -22.533 1.00 92.81 303 ARG A O 1
ATOM 2426 N N . GLY A 1 304 ? 12.282 -29.712 -23.539 1.00 85.31 304 GLY A N 1
ATOM 2427 C CA . GLY A 1 304 ? 12.806 -30.204 -24.814 1.00 85.31 304 GLY A CA 1
ATOM 2428 C C . GLY A 1 304 ? 14.231 -30.760 -24.656 1.00 85.31 304 GLY A C 1
ATOM 2429 O O . GLY A 1 304 ? 15.013 -30.197 -23.881 1.00 85.31 304 GLY A O 1
ATOM 2430 N N . PRO A 1 305 ? 14.602 -31.845 -25.363 1.00 85.12 305 PRO A N 1
ATOM 2431 C CA . PRO A 1 305 ? 15.980 -32.317 -25.381 1.00 85.12 305 PRO A CA 1
ATOM 2432 C C . PRO A 1 305 ? 16.919 -31.238 -25.941 1.00 85.12 305 PRO A C 1
ATOM 2434 O O . PRO A 1 305 ? 16.525 -30.368 -26.724 1.00 85.12 305 PRO A O 1
ATOM 2437 N N . ALA A 1 306 ? 18.183 -31.275 -25.518 1.00 87.06 306 ALA A N 1
ATOM 2438 C CA . ALA A 1 306 ? 19.169 -30.281 -25.925 1.00 87.06 306 ALA A CA 1
ATOM 2439 C C . ALA A 1 306 ? 19.301 -30.240 -27.459 1.00 87.06 306 ALA A C 1
ATOM 2441 O O . ALA A 1 306 ? 19.632 -31.241 -28.088 1.00 87.06 306 ALA A O 1
ATOM 2442 N N . GLY A 1 307 ? 19.046 -29.070 -28.051 1.00 91.50 307 GLY A N 1
ATOM 2443 C CA . GLY A 1 307 ? 19.153 -28.838 -29.496 1.00 91.50 307 GLY A CA 1
ATOM 2444 C C . GLY A 1 307 ? 17.825 -28.819 -30.260 1.00 91.50 307 GLY A C 1
ATOM 2445 O O . GLY A 1 307 ? 17.810 -28.343 -31.392 1.00 91.50 307 GLY A O 1
ATOM 2446 N N . THR A 1 308 ? 16.709 -29.247 -29.659 1.00 91.38 308 THR A N 1
ATOM 2447 C CA . THR A 1 308 ? 15.374 -29.102 -30.272 1.00 91.38 308 THR A CA 1
ATOM 2448 C C . THR A 1 308 ? 14.627 -27.880 -29.728 1.00 91.38 308 THR A C 1
ATOM 2450 O O . THR A 1 308 ? 14.780 -27.560 -28.545 1.00 91.38 308 THR A O 1
ATOM 2453 N N . PRO A 1 309 ? 13.806 -27.189 -30.544 1.00 91.25 309 PRO A N 1
ATOM 2454 C CA . PRO A 1 309 ? 12.909 -26.146 -30.054 1.00 91.25 309 PRO A CA 1
ATOM 2455 C C . PRO A 1 309 ? 11.980 -26.711 -28.971 1.00 91.25 309 PRO A C 1
ATOM 2457 O O . PRO A 1 309 ? 11.312 -27.710 -29.193 1.00 91.25 309 PRO A O 1
ATOM 2460 N N . GLY A 1 310 ? 11.953 -26.099 -27.785 1.00 95.19 310 GLY A N 1
ATOM 2461 C CA . GLY A 1 310 ? 10.994 -26.480 -26.742 1.00 95.19 310 GLY A CA 1
ATOM 2462 C C . GLY A 1 310 ? 9.578 -25.952 -27.028 1.00 95.19 310 GLY A C 1
ATOM 2463 O O . GLY A 1 310 ? 9.422 -25.079 -27.891 1.00 95.19 310 GLY A O 1
ATOM 2464 N N . PRO A 1 311 ? 8.563 -26.358 -26.238 1.00 96.81 311 PRO A N 1
ATOM 2465 C CA . PRO A 1 311 ? 7.164 -25.952 -26.433 1.00 96.81 311 PRO A CA 1
ATOM 2466 C C . PRO A 1 311 ? 6.976 -24.434 -26.568 1.00 96.81 311 PRO A C 1
ATOM 2468 O O . PRO A 1 311 ? 6.238 -23.950 -27.421 1.00 96.81 311 PRO A O 1
ATOM 2471 N N . LYS A 1 312 ? 7.727 -23.645 -25.789 1.00 96.75 312 LYS A N 1
ATOM 2472 C CA . LYS A 1 312 ? 7.715 -22.176 -25.873 1.00 96.75 312 LYS A CA 1
ATOM 2473 C C . LYS A 1 312 ? 8.115 -21.643 -27.251 1.00 96.75 312 LYS A C 1
ATOM 2475 O O . LYS A 1 312 ? 7.559 -20.649 -27.715 1.00 96.75 312 LYS A O 1
ATOM 2480 N N . ALA A 1 313 ? 9.114 -22.253 -27.884 1.00 96.81 313 ALA A N 1
ATOM 2481 C CA . ALA A 1 313 ? 9.598 -21.830 -29.192 1.00 96.81 313 ALA A CA 1
ATOM 2482 C C . ALA A 1 313 ? 8.608 -22.207 -30.302 1.00 96.81 313 ALA A C 1
ATOM 2484 O O . ALA A 1 313 ? 8.369 -21.387 -31.187 1.00 96.81 313 ALA A O 1
ATOM 2485 N N . GLU A 1 314 ? 8.002 -23.393 -30.214 1.00 96.56 314 GLU A N 1
ATOM 2486 C CA . GLU A 1 314 ? 6.995 -23.867 -31.170 1.00 96.56 314 GLU A CA 1
ATOM 2487 C C . GLU A 1 314 ? 5.711 -23.031 -31.134 1.00 96.56 314 GLU A C 1
ATOM 2489 O O . GLU A 1 314 ? 5.213 -22.599 -32.177 1.00 96.56 314 GLU A O 1
ATOM 2494 N N . VAL A 1 315 ? 5.205 -22.729 -29.933 1.00 97.50 315 VAL A N 1
ATOM 2495 C CA . VAL A 1 315 ? 4.017 -21.879 -29.764 1.00 97.50 315 VAL A CA 1
ATOM 2496 C C . VAL A 1 315 ? 4.292 -20.477 -30.300 1.00 97.50 315 VAL A C 1
ATOM 2498 O O . VAL A 1 315 ? 3.488 -19.944 -31.058 1.00 97.50 315 VAL A O 1
ATOM 2501 N N . ARG A 1 316 ? 5.461 -19.896 -29.992 1.00 97.88 316 ARG A N 1
ATOM 2502 C CA . ARG A 1 316 ? 5.847 -18.575 -30.511 1.00 97.88 316 ARG A CA 1
ATOM 2503 C C . ARG A 1 316 ? 5.890 -18.534 -32.036 1.00 97.88 316 ARG A C 1
ATOM 2505 O O . ARG A 1 316 ? 5.522 -17.523 -32.613 1.00 97.88 316 ARG A O 1
ATOM 2512 N N . ALA A 1 317 ? 6.369 -19.599 -32.675 1.00 97.44 317 ALA A N 1
ATOM 2513 C CA . ALA A 1 317 ? 6.441 -19.681 -34.132 1.00 97.44 317 ALA A CA 1
ATOM 2514 C C . ALA A 1 317 ? 5.059 -19.806 -34.798 1.00 97.44 317 ALA A C 1
ATOM 2516 O O . ALA A 1 317 ? 4.943 -19.550 -35.990 1.00 97.44 317 ALA A O 1
ATOM 2517 N N . SER A 1 318 ? 4.031 -20.197 -34.039 1.00 97.19 318 SER A N 1
ATOM 2518 C CA . SER A 1 318 ? 2.671 -20.434 -34.542 1.00 97.19 318 SER A CA 1
ATOM 2519 C C . SER A 1 318 ? 1.738 -19.230 -34.387 1.00 97.19 318 SER A C 1
ATOM 2521 O O . SER A 1 318 ? 0.617 -19.267 -34.879 1.00 97.19 318 SER A O 1
ATOM 2523 N N . LEU A 1 319 ? 2.167 -18.192 -33.668 1.00 97.06 319 LEU A N 1
ATOM 2524 C CA . LEU A 1 319 ? 1.339 -17.045 -33.312 1.00 97.06 319 LEU A CA 1
ATOM 2525 C C . LEU A 1 319 ? 1.804 -15.791 -34.047 1.00 97.06 319 LEU A C 1
ATOM 2527 O O . LEU A 1 319 ? 2.992 -15.465 -34.018 1.00 97.06 319 LEU A O 1
ATOM 2531 N N . ASP A 1 320 ? 0.863 -15.040 -34.619 1.00 96.81 320 ASP A N 1
ATOM 2532 C CA . ASP A 1 320 ? 1.133 -13.731 -35.220 1.00 96.81 320 ASP A CA 1
ATOM 2533 C C . ASP A 1 320 ? 1.206 -12.637 -34.142 1.00 96.81 320 ASP A C 1
ATOM 2535 O O . ASP A 1 320 ? 0.317 -11.806 -33.962 1.00 96.81 320 ASP A O 1
ATOM 2539 N N . MET A 1 321 ? 2.255 -12.692 -33.320 1.00 96.25 321 MET A N 1
ATOM 2540 C CA . MET A 1 321 ? 2.529 -11.672 -32.312 1.00 96.25 321 MET A CA 1
ATOM 2541 C C . MET A 1 321 ? 4.021 -11.369 -32.212 1.00 96.25 321 MET A C 1
ATOM 2543 O O . MET A 1 321 ? 4.882 -12.234 -32.380 1.00 96.25 321 MET A O 1
ATOM 2547 N N . THR A 1 322 ? 4.350 -10.119 -31.882 1.00 96.50 322 THR A N 1
ATOM 2548 C CA . THR A 1 322 ? 5.754 -9.713 -31.755 1.00 96.50 322 THR A CA 1
ATOM 2549 C C . THR A 1 322 ? 6.455 -10.479 -30.619 1.00 96.50 322 THR A C 1
ATOM 2551 O O . THR A 1 322 ? 5.834 -10.776 -29.590 1.00 96.50 322 THR A O 1
ATOM 2554 N N . PRO A 1 323 ? 7.775 -10.747 -30.718 1.00 96.88 323 PRO A N 1
ATOM 2555 C CA . PRO A 1 323 ? 8.507 -11.481 -29.682 1.00 96.88 323 PRO A CA 1
ATOM 2556 C C . PRO A 1 323 ? 8.405 -10.858 -28.282 1.00 96.88 323 PRO A C 1
ATOM 2558 O O . PRO A 1 323 ? 8.391 -11.576 -27.281 1.00 96.88 323 PRO A O 1
ATOM 2561 N N . ALA A 1 324 ? 8.315 -9.527 -28.202 1.00 93.19 324 ALA A N 1
ATOM 2562 C CA . ALA A 1 324 ? 8.179 -8.802 -26.942 1.00 93.19 324 ALA A CA 1
ATOM 2563 C C . ALA A 1 324 ? 6.800 -9.010 -26.295 1.00 93.19 324 ALA A C 1
ATOM 2565 O O . ALA A 1 324 ? 6.718 -9.199 -25.080 1.00 93.19 324 ALA A O 1
ATOM 2566 N N . VAL A 1 325 ? 5.731 -9.002 -27.099 1.00 95.25 325 VAL A N 1
ATOM 2567 C CA . VAL A 1 325 ? 4.360 -9.266 -26.636 1.00 95.25 325 VAL A CA 1
ATOM 2568 C C . VAL A 1 325 ? 4.236 -10.709 -26.155 1.00 95.25 325 VAL A C 1
ATOM 2570 O O . VAL A 1 325 ? 3.814 -10.930 -25.019 1.00 95.25 325 VAL A O 1
ATOM 2573 N N . PHE A 1 326 ? 4.714 -11.666 -26.956 1.00 97.75 326 PHE A N 1
ATOM 2574 C CA . PHE A 1 326 ? 4.730 -13.083 -26.592 1.00 97.75 326 PHE A CA 1
ATOM 2575 C C . PHE A 1 326 ? 5.470 -13.326 -25.274 1.00 97.75 326 PHE A C 1
ATOM 2577 O O . PHE A 1 326 ? 4.949 -13.981 -24.375 1.00 97.75 326 PHE A O 1
ATOM 2584 N N . LYS A 1 327 ? 6.678 -12.758 -25.123 1.00 97.25 327 LYS A N 1
ATOM 2585 C CA . LYS A 1 327 ? 7.486 -12.916 -23.906 1.00 97.25 327 LYS A CA 1
ATOM 2586 C C . LYS A 1 327 ? 6.730 -12.445 -22.661 1.00 97.25 327 LYS A C 1
ATOM 2588 O O . LYS A 1 327 ? 6.695 -13.176 -21.676 1.00 97.25 327 LYS A O 1
ATOM 2593 N N . LYS A 1 328 ? 6.106 -11.263 -22.718 1.00 96.12 328 LYS A N 1
ATOM 2594 C CA . LYS A 1 328 ? 5.345 -10.703 -21.590 1.00 96.12 328 LYS A CA 1
ATOM 2595 C C . LYS A 1 328 ? 4.108 -11.537 -21.255 1.00 96.12 328 LYS A C 1
ATOM 2597 O O . LYS A 1 328 ? 3.838 -11.760 -20.081 1.00 96.12 328 LYS A O 1
ATOM 2602 N N . ALA A 1 329 ? 3.360 -11.986 -22.263 1.00 96.81 329 ALA A N 1
ATOM 2603 C CA . ALA A 1 329 ? 2.190 -12.837 -22.050 1.00 96.81 329 ALA A CA 1
ATOM 2604 C C . ALA A 1 329 ? 2.573 -14.188 -21.431 1.00 96.81 329 ALA A C 1
ATOM 2606 O O . ALA A 1 329 ? 1.970 -14.606 -20.447 1.00 96.81 329 ALA A O 1
ATOM 2607 N N . TRP A 1 330 ? 3.650 -14.805 -21.922 1.00 97.75 330 TRP A N 1
ATOM 2608 C CA . TRP A 1 330 ? 4.200 -16.039 -21.362 1.00 97.75 330 TRP A CA 1
ATOM 2609 C C . TRP A 1 330 ? 4.641 -15.884 -19.898 1.00 97.75 330 TRP A C 1
ATOM 2611 O O . TRP A 1 330 ? 4.355 -16.741 -19.069 1.00 97.75 330 TRP A O 1
ATOM 2621 N N . GLU A 1 331 ? 5.338 -14.794 -19.556 1.00 96.75 331 GLU A N 1
ATOM 2622 C CA . GLU A 1 331 ? 5.774 -14.519 -18.177 1.00 96.75 331 GLU A CA 1
ATOM 2623 C C . GLU A 1 331 ? 4.592 -14.334 -17.218 1.00 96.75 331 GLU A C 1
ATOM 2625 O O . GLU A 1 331 ? 4.653 -14.818 -16.090 1.00 96.75 331 GLU A O 1
ATOM 2630 N N . ARG A 1 332 ? 3.500 -13.698 -17.664 1.00 95.94 332 ARG A N 1
ATOM 2631 C CA . ARG A 1 332 ? 2.282 -13.554 -16.852 1.00 95.94 332 ARG A CA 1
ATOM 2632 C C . ARG A 1 332 ? 1.588 -14.888 -16.612 1.00 95.94 332 ARG A C 1
ATOM 2634 O O . ARG A 1 332 ? 1.300 -15.195 -15.464 1.00 95.94 332 ARG A O 1
ATOM 2641 N N . LEU A 1 333 ? 1.394 -15.698 -17.654 1.00 96.56 333 LEU A N 1
ATOM 2642 C CA . LEU A 1 333 ? 0.825 -17.045 -17.509 1.00 96.56 333 LEU A CA 1
ATOM 2643 C C . LEU A 1 333 ? 1.647 -17.897 -16.531 1.00 96.56 333 LEU A C 1
ATOM 2645 O O . LEU A 1 333 ? 1.091 -18.598 -15.691 1.00 96.56 333 LEU A O 1
ATOM 2649 N N . ARG A 1 334 ? 2.982 -17.798 -16.593 1.00 96.56 334 ARG A N 1
ATOM 2650 C CA . ARG A 1 334 ? 3.874 -18.484 -15.650 1.00 96.56 334 ARG A CA 1
ATOM 2651 C C . ARG A 1 334 ? 3.713 -17.950 -14.225 1.00 96.56 334 ARG A C 1
ATOM 2653 O O . ARG A 1 334 ? 3.693 -18.733 -13.284 1.00 96.56 334 ARG A O 1
ATOM 2660 N N . TRP A 1 335 ? 3.616 -16.631 -14.060 1.00 90.31 335 TRP A N 1
ATOM 2661 C CA . TRP A 1 335 ? 3.432 -15.988 -12.757 1.00 90.31 335 TRP A CA 1
ATOM 2662 C C . TRP A 1 335 ? 2.113 -16.387 -12.082 1.00 90.31 335 TRP A C 1
ATOM 2664 O O . TRP A 1 335 ? 2.095 -16.616 -10.876 1.00 90.31 335 TRP A O 1
ATOM 2674 N N . TYR A 1 336 ? 1.029 -16.507 -12.853 1.00 90.50 336 TYR A N 1
ATOM 2675 C CA . TYR A 1 336 ? -0.284 -16.928 -12.352 1.00 90.50 336 TYR A CA 1
ATOM 2676 C C . TYR A 1 336 ? -0.436 -18.449 -12.196 1.00 90.50 336 TYR A C 1
ATOM 2678 O O . TYR A 1 336 ? -1.413 -18.899 -11.605 1.00 90.50 336 TYR A O 1
ATOM 2686 N N . GLY A 1 337 ? 0.531 -19.242 -12.670 1.00 93.62 337 GLY A N 1
ATOM 2687 C CA . GLY A 1 337 ? 0.480 -20.705 -12.598 1.00 93.62 337 GLY A CA 1
ATOM 2688 C C . GLY A 1 337 ? -0.404 -21.360 -13.666 1.00 93.62 337 GLY A C 1
ATOM 2689 O O . GLY A 1 337 ? -0.690 -22.553 -13.577 1.00 93.62 337 GLY A O 1
ATOM 2690 N N . ASP A 1 338 ? -0.809 -20.607 -14.691 1.00 95.69 338 ASP A N 1
ATOM 2691 C CA . ASP A 1 338 ? -1.557 -21.130 -15.840 1.00 95.69 338 ASP A CA 1
ATOM 2692 C C . ASP A 1 338 ? -0.673 -21.984 -16.761 1.00 95.69 338 ASP A C 1
ATOM 2694 O O . ASP A 1 338 ? -1.175 -22.842 -17.490 1.00 95.69 338 ASP A O 1
ATOM 2698 N N . ILE A 1 339 ? 0.649 -21.763 -16.721 1.00 97.25 339 ILE A N 1
ATOM 2699 C CA . ILE A 1 339 ? 1.644 -22.619 -17.373 1.00 97.25 339 ILE A CA 1
ATOM 2700 C C . ILE A 1 339 ? 2.785 -23.004 -16.427 1.00 97.25 339 ILE A C 1
ATOM 2702 O O . ILE A 1 339 ? 3.207 -22.213 -15.581 1.00 97.25 339 ILE A O 1
ATOM 2706 N N . ALA A 1 340 ? 3.330 -24.205 -16.612 1.00 94.38 340 ALA A N 1
ATOM 2707 C CA . ALA A 1 340 ? 4.514 -24.674 -15.901 1.00 94.38 340 ALA A CA 1
ATOM 2708 C C . ALA A 1 340 ? 5.813 -24.033 -16.410 1.00 94.38 340 ALA A C 1
ATOM 2710 O O . ALA A 1 340 ? 5.885 -23.465 -17.503 1.00 94.38 340 ALA A O 1
ATOM 2711 N N . ASP A 1 341 ? 6.869 -24.157 -15.605 1.00 86.06 341 ASP A N 1
ATOM 2712 C CA . ASP A 1 341 ? 8.207 -23.734 -16.002 1.00 86.06 341 ASP A CA 1
ATOM 2713 C C . ASP A 1 341 ? 8.846 -24.761 -16.951 1.00 86.06 341 ASP A C 1
ATOM 2715 O O . ASP A 1 341 ? 9.270 -25.837 -16.517 1.00 86.06 341 ASP A O 1
ATOM 2719 N N . ALA A 1 342 ? 8.864 -24.425 -18.244 1.00 72.25 342 ALA A N 1
ATOM 2720 C CA . ALA A 1 342 ? 9.359 -25.258 -19.344 1.00 72.25 342 ALA A CA 1
ATOM 2721 C C . ALA A 1 342 ? 10.822 -24.977 -19.696 1.00 72.25 342 ALA A C 1
ATOM 2723 O O . ALA A 1 342 ? 11.179 -23.779 -19.827 1.00 72.25 342 ALA A O 1
#

Radius of gyration: 30.08 Å; chains: 1; bounding box: 89×61×84 Å

Sequence (342 aa):
MPRLPRRRENRDTFTRLARHPNEGAREGAQAMDDFQSALNAAIDTMAADIDMACKRRLRDTKWNLALEREPCLKGAVSLRRIVHALALRAAESVQEGRPEFRLHPNERWRWKYHRYLVAVVRLNAALAEAARRGGFRVRDSLTRLPADNIELPNTETILQWERAALPDTRTPESKRRAAELMTTFNGWLLCGEHFSASLVVDLAEFSAWAEAEGIVTRGEIAERLSAIEDEFMAMQAIAQDSRMPSEDQKQSDPQDDADAPTEHAAPEEATPPGPPPLIQKWQESEILRVLRERGYDPQRLPRGPAGTPGPKAEVRASLDMTPAVFKKAWERLRWYGDIADA

pLDDT: mean 75.26, std 16.13, range [33.81, 98.06]